Protein AF-Q5DFF0-F1 (afdb_monomer)

Sequence (182 aa):
MLPNKTKSLVKNLMNYPTVIKQSAIDSYEKLKSMDYRSVYEVYDHFTGLDRVRSLHVGVAEAERNFVQKQIERRSCQMKVFQLEEARNRINVQLDSVKRSDENFLKLVTELHDLSRQHQRARDQLT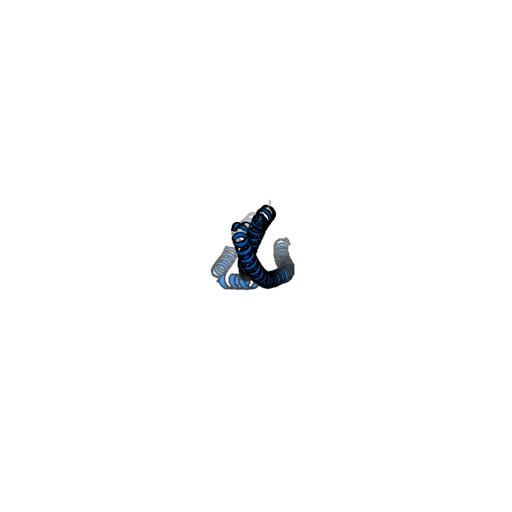SVELAEQVAFEHFSSTLRHSQAEERIQANRMRQWTVGFSLAAGLIGLVLHLYDSPT

Foldseek 3Di:
DDDDPPVVVVVVVVCPDCVVVVVVVVVVVVVVPPPCVVVVVVVCVQLCPVVLVVLVVVLVVLVVVLVVLVVVLVVLVVVLVVLVVVLVVLVVVLVVDDPPDPVNVVSVVVSVVSVVVNVVSVVVSVVSVVVSVVSVVVSVVSVVVSVVVVVVVVVVVVVVVVVVVVVVVVVVVVVVVVPDDD

InterPro domains:
  IPR037660 Coiled-coil domain-containing protein 51 [PTHR28624] (7-174)

Mean predicted aligned error: 17.08 Å

Secondary structure (DSSP, 8-state):
-----HHHHHHHHTTS-HHHHHHHHHHHHHHHHS-HHHHHHHHHHHH-HHHHHHHHHHHHHHHHHHHHHHHHHHHHHHHHHHHHHHHHHHHHHHHHS-TTSHHHHHHHHHHHHHHHHHHHHHHHHHHHHHHHHHHHHHHHHHHHHHHHHHHHHHHHHHHHHHHHHHHHHHHHHHHHHHS---

Nearest PDB structures (foldseek):
  5wkq-assembly1_A  TM=7.035E-01  e=8.000E-03  Shigella flexneri
  3u0c-assembly2_B  TM=6.716E-01  e=1.302E-02  Shigella flexneri
  3g67-assembly1_A  TM=3.035E-01  e=1.602E+00  Thermotoga maritima
  3g6b-assembly1_A  TM=3.194E-01  e=1.602E+00  Thermotoga maritima
  8otz-assembly1_Cv  TM=4.036E-01  e=2.946E+00  Bos taurus

Organism: Schistosoma japonicum (NCBI:txid6182)

pLDDT: mean 72.69, std 14.88, range [43.12, 93.88]

Structure (mmCIF, N/CA/C/O backbone):
data_AF-Q5DFF0-F1
#
_entry.id   AF-Q5DFF0-F1
#
loop_
_atom_site.group_PDB
_atom_site.id
_atom_site.type_symbol
_atom_site.label_atom_id
_atom_site.label_alt_id
_atom_site.label_comp_id
_atom_site.label_asym_id
_atom_site.label_entity_id
_atom_site.label_seq_id
_atom_site.pdbx_PDB_ins_code
_atom_site.Cartn_x
_atom_site.Cartn_y
_atom_site.Cartn_z
_atom_site.occupancy
_atom_site.B_iso_or_equiv
_atom_site.auth_seq_id
_atom_site.auth_comp_id
_atom_site.auth_asym_id
_atom_site.auth_atom_id
_atom_site.pdbx_PDB_model_num
ATOM 1 N N . MET A 1 1 ? 58.024 41.406 -72.531 1.00 48.34 1 MET A N 1
ATOM 2 C CA . MET A 1 1 ? 57.498 40.037 -72.720 1.00 48.34 1 MET A CA 1
ATOM 3 C C . MET A 1 1 ? 57.198 39.427 -71.358 1.00 48.34 1 MET A C 1
ATOM 5 O O . MET A 1 1 ? 58.147 39.129 -70.656 1.00 48.34 1 MET A O 1
ATOM 9 N N . LEU A 1 2 ? 55.921 39.256 -70.992 1.00 43.12 2 LEU A N 1
ATOM 10 C CA . LEU A 1 2 ? 55.448 38.317 -69.958 1.00 43.12 2 LEU A CA 1
ATOM 11 C C . LEU A 1 2 ? 54.036 37.820 -70.369 1.00 43.12 2 LEU A C 1
ATOM 13 O O . LEU A 1 2 ? 53.2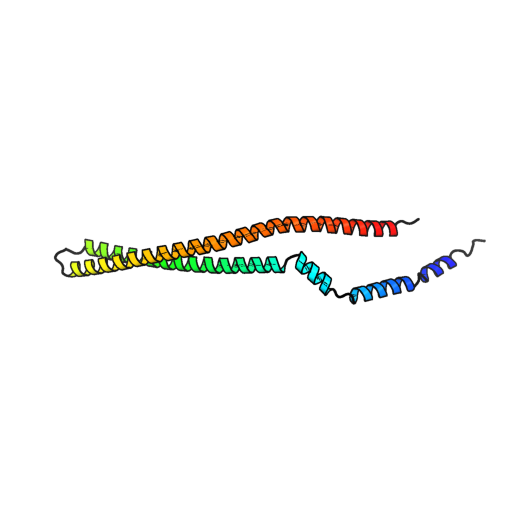63 38.623 -70.896 1.00 43.12 2 LEU A O 1
ATOM 17 N N . PRO A 1 3 ? 53.716 36.515 -70.242 1.00 48.28 3 PRO A N 1
ATOM 18 C CA . PRO A 1 3 ? 52.707 35.850 -71.073 1.00 48.28 3 PRO A CA 1
ATOM 19 C C . PRO A 1 3 ? 51.264 35.859 -70.526 1.00 48.28 3 PRO A C 1
ATOM 21 O O . PRO A 1 3 ? 51.001 35.744 -69.333 1.00 48.28 3 PRO A O 1
ATOM 24 N N . ASN A 1 4 ? 50.322 35.895 -71.471 1.00 55.47 4 ASN A N 1
ATOM 25 C CA . ASN A 1 4 ? 48.858 35.990 -71.369 1.00 55.47 4 ASN A CA 1
ATOM 26 C C . ASN A 1 4 ? 48.140 34.709 -70.850 1.00 55.47 4 ASN A C 1
ATOM 28 O O . ASN A 1 4 ? 47.102 34.324 -71.383 1.00 55.47 4 ASN A O 1
ATOM 32 N N . LYS A 1 5 ? 48.683 33.998 -69.848 1.00 54.09 5 LYS A N 1
ATOM 33 C CA . LYS A 1 5 ? 48.126 32.703 -69.377 1.00 54.09 5 LYS A CA 1
ATOM 34 C C . LYS A 1 5 ? 47.115 32.794 -68.221 1.00 54.09 5 LYS A C 1
ATOM 36 O O . LYS A 1 5 ? 46.426 31.819 -67.943 1.00 54.09 5 LYS A O 1
ATOM 41 N N . THR A 1 6 ? 46.954 33.949 -67.578 1.00 53.56 6 THR A N 1
ATOM 42 C CA . THR A 1 6 ? 46.100 34.098 -66.381 1.00 53.56 6 THR A CA 1
ATOM 43 C C . THR A 1 6 ? 44.613 34.320 -66.681 1.00 53.56 6 THR A C 1
ATOM 45 O O . THR A 1 6 ? 43.767 33.947 -65.874 1.00 53.56 6 THR A O 1
ATOM 48 N N . LYS A 1 7 ? 44.248 34.846 -67.858 1.00 48.47 7 LYS A N 1
ATOM 49 C CA . LYS A 1 7 ? 42.839 35.150 -68.197 1.00 48.47 7 LYS A CA 1
ATOM 50 C C . LYS A 1 7 ? 42.002 33.921 -68.590 1.00 48.47 7 LYS A C 1
ATOM 52 O O . LYS A 1 7 ? 40.779 33.971 -68.509 1.00 48.47 7 LYS A O 1
ATOM 57 N N . SER A 1 8 ? 42.640 32.813 -68.979 1.00 50.50 8 SER A N 1
ATOM 58 C CA . SER A 1 8 ? 41.943 31.570 -69.354 1.00 50.50 8 SER A CA 1
ATOM 59 C C . SER A 1 8 ? 41.508 30.739 -68.145 1.00 50.50 8 SER A C 1
ATOM 61 O O . SER A 1 8 ? 40.484 30.064 -68.208 1.00 50.50 8 SER A O 1
ATOM 63 N N . LEU A 1 9 ? 42.263 30.790 -67.043 1.00 52.41 9 LEU A N 1
ATOM 64 C CA . LEU A 1 9 ? 41.965 30.000 -65.846 1.00 52.41 9 LEU A CA 1
ATOM 65 C C . LEU A 1 9 ? 40.766 30.581 -65.086 1.00 52.41 9 LEU A C 1
ATOM 67 O O . LEU A 1 9 ? 39.851 29.846 -64.736 1.00 52.41 9 LEU A O 1
ATOM 71 N N . VAL A 1 10 ? 40.678 31.909 -64.966 1.00 54.50 10 VAL A N 1
ATOM 72 C CA . VAL A 1 10 ? 39.543 32.585 -64.305 1.00 54.50 10 VAL A CA 1
ATOM 73 C C . VAL A 1 10 ? 38.218 32.354 -65.050 1.00 54.50 10 VAL A C 1
ATOM 75 O O . VAL A 1 10 ? 37.163 32.236 -64.431 1.00 54.50 10 VAL A O 1
ATOM 78 N N . LYS A 1 11 ? 38.260 32.215 -66.381 1.00 52.25 11 LYS A N 1
ATOM 79 C CA . LYS A 1 11 ? 37.067 31.971 -67.206 1.00 52.25 11 LYS A CA 1
ATOM 80 C C . LYS A 1 11 ? 36.527 30.538 -67.069 1.00 52.25 11 LYS A C 1
ATOM 82 O O . LYS A 1 11 ? 35.321 30.347 -67.174 1.00 52.25 11 LYS A O 1
ATOM 87 N N . ASN A 1 12 ? 37.394 29.565 -66.771 1.00 49.44 12 ASN A N 1
ATOM 88 C CA . ASN A 1 12 ? 37.001 28.182 -66.465 1.00 49.44 12 ASN A CA 1
ATOM 89 C C . ASN A 1 12 ? 36.547 27.991 -65.008 1.00 49.44 12 ASN A C 1
ATOM 91 O O . ASN A 1 12 ? 35.725 27.119 -64.751 1.00 49.44 12 ASN A O 1
ATOM 95 N N . LEU A 1 13 ? 37.003 28.828 -64.068 1.00 51.97 13 LEU A N 1
ATOM 96 C CA . LEU A 1 13 ? 36.489 28.833 -62.690 1.00 51.97 13 LEU A CA 1
ATOM 97 C C . LEU A 1 13 ? 35.049 29.372 -62.589 1.00 51.97 13 LEU A C 1
ATOM 99 O O . LEU A 1 13 ? 34.282 28.915 -61.748 1.00 51.97 13 LEU A O 1
ATOM 103 N N . MET A 1 14 ? 34.657 30.302 -63.468 1.00 52.16 14 MET A N 1
ATOM 104 C CA . MET A 1 14 ? 33.295 30.865 -63.502 1.00 52.16 14 MET A CA 1
ATOM 105 C C . MET A 1 14 ? 32.268 29.976 -64.224 1.00 52.16 14 MET A C 1
ATOM 107 O O . MET A 1 14 ? 31.075 30.256 -64.162 1.00 52.16 14 MET A O 1
ATOM 111 N N . ASN A 1 15 ? 32.722 28.899 -64.874 1.00 56.56 15 ASN A N 1
ATOM 112 C CA . ASN A 1 15 ? 31.895 27.927 -65.593 1.00 56.56 15 ASN A CA 1
ATOM 113 C C . ASN A 1 15 ? 32.023 26.516 -64.984 1.00 56.56 15 ASN A C 1
ATOM 115 O O . ASN A 1 15 ? 31.938 25.511 -65.689 1.00 56.56 15 ASN A O 1
ATOM 119 N N . TYR A 1 16 ? 32.223 26.433 -63.663 1.00 49.78 16 TYR A N 1
ATOM 120 C CA . TYR A 1 16 ? 32.054 25.180 -62.928 1.00 49.78 16 TYR A CA 1
ATOM 121 C C . TYR A 1 16 ? 30.582 24.757 -63.047 1.00 49.78 16 TYR A C 1
ATOM 123 O O . TYR A 1 16 ? 29.693 25.537 -62.685 1.00 49.78 16 TYR A O 1
ATOM 131 N N . PRO A 1 17 ? 30.289 23.605 -63.667 1.00 54.97 17 PRO A N 1
ATOM 132 C CA . PRO A 1 17 ? 29.096 23.488 -64.473 1.00 54.97 17 PRO A CA 1
ATOM 133 C C . PRO A 1 17 ? 27.868 23.421 -63.578 1.00 54.97 17 PRO A C 1
ATOM 135 O O . PRO A 1 17 ? 27.768 22.618 -62.649 1.00 54.97 17 PRO A O 1
ATOM 138 N N . THR A 1 18 ? 26.900 24.250 -63.941 1.00 55.62 18 THR A N 1
ATOM 139 C CA . THR A 1 18 ? 25.507 24.282 -63.495 1.00 55.62 18 THR A CA 1
ATOM 140 C C . THR A 1 18 ? 24.900 22.887 -63.354 1.00 55.62 18 THR A C 1
ATOM 142 O O . THR A 1 18 ? 24.045 22.707 -62.509 1.00 55.62 18 THR A O 1
ATOM 145 N N . VAL A 1 19 ? 25.401 21.889 -64.091 1.00 54.88 19 VAL A N 1
ATOM 146 C CA . VAL A 1 19 ? 25.041 20.463 -64.023 1.00 54.88 19 VAL A CA 1
ATOM 147 C C . VAL A 1 19 ? 25.277 19.834 -62.644 1.00 54.88 19 VAL A C 1
ATOM 149 O O . VAL A 1 19 ? 24.443 19.057 -62.195 1.00 54.88 19 VAL A O 1
ATOM 152 N N . ILE A 1 20 ? 26.357 20.178 -61.931 1.00 55.53 20 ILE A N 1
ATOM 153 C CA . ILE A 1 20 ? 26.597 19.649 -60.574 1.00 55.53 20 ILE A CA 1
ATOM 154 C C . ILE A 1 20 ? 25.598 20.274 -59.601 1.00 55.53 20 ILE A C 1
ATOM 156 O O . ILE A 1 20 ? 25.004 19.562 -58.794 1.00 55.53 20 ILE A O 1
ATOM 160 N N . LYS A 1 21 ? 25.342 21.584 -59.740 1.00 57.62 21 LYS A N 1
ATOM 161 C CA . LYS A 1 21 ? 24.291 22.278 -58.985 1.00 57.62 21 LYS A CA 1
ATOM 162 C C . LYS A 1 21 ? 22.911 21.702 -59.305 1.00 57.62 21 LYS A C 1
ATOM 164 O O . LYS A 1 21 ? 22.169 21.437 -58.375 1.00 57.62 21 LYS A O 1
ATOM 169 N N . GLN A 1 22 ? 22.603 21.441 -60.575 1.00 60.31 22 GLN A N 1
ATOM 170 C CA . GLN A 1 22 ? 21.350 20.832 -61.016 1.00 60.31 22 GLN A CA 1
ATOM 171 C C . GLN A 1 22 ? 21.205 19.423 -60.442 1.00 60.31 22 GLN A C 1
ATOM 173 O O . GLN A 1 22 ? 20.193 19.143 -59.833 1.00 60.31 22 GLN A O 1
ATOM 178 N N . SER A 1 23 ? 22.239 18.576 -60.509 1.00 57.66 23 SER A N 1
ATOM 179 C CA . SER A 1 23 ? 22.183 17.221 -59.940 1.00 57.66 23 SER A CA 1
ATOM 180 C C . SER A 1 23 ? 22.056 17.225 -58.413 1.00 57.66 23 SER A C 1
ATOM 182 O O . SER A 1 23 ? 21.392 16.360 -57.844 1.00 57.66 23 SER A O 1
ATOM 184 N N . ALA A 1 24 ? 22.657 18.212 -57.738 1.00 59.03 24 ALA A N 1
ATOM 185 C CA . ALA A 1 24 ? 22.512 18.405 -56.301 1.00 59.03 24 ALA A CA 1
ATOM 186 C C . ALA A 1 24 ? 21.103 18.903 -55.947 1.00 59.03 24 ALA A C 1
ATOM 188 O O . ALA A 1 24 ? 20.533 18.441 -54.964 1.00 59.03 24 ALA A O 1
ATOM 189 N N . ILE A 1 25 ? 20.524 19.789 -56.763 1.00 61.25 25 ILE A N 1
ATOM 190 C CA . ILE A 1 25 ? 19.147 20.282 -56.627 1.00 61.25 25 ILE A CA 1
ATOM 191 C C . ILE A 1 25 ? 18.141 19.160 -56.918 1.00 61.25 25 ILE A C 1
ATOM 193 O O . ILE A 1 25 ? 17.256 18.943 -56.102 1.00 61.25 25 ILE A O 1
ATOM 197 N N . ASP A 1 26 ? 18.327 18.380 -57.984 1.00 64.56 26 ASP A N 1
ATOM 198 C CA . ASP A 1 26 ? 17.493 17.227 -58.349 1.00 64.56 26 ASP A CA 1
ATOM 199 C C . ASP A 1 26 ? 17.557 16.139 -57.268 1.00 64.56 26 ASP A C 1
ATOM 201 O O . ASP A 1 26 ? 16.549 15.527 -56.918 1.00 64.56 26 ASP A O 1
ATOM 205 N N . SER A 1 27 ? 18.737 15.917 -56.677 1.00 61.25 27 SER A N 1
ATOM 206 C CA . SER A 1 27 ? 18.901 15.007 -55.537 1.00 61.25 27 SER A CA 1
ATOM 207 C C . SER A 1 27 ? 18.221 15.545 -54.275 1.00 61.25 27 SER A C 1
ATOM 209 O O . SER A 1 27 ? 17.646 14.767 -53.515 1.00 61.25 27 SER A O 1
ATOM 211 N N . TYR A 1 28 ? 18.241 16.863 -54.058 1.00 60.69 28 TYR A N 1
ATOM 212 C CA . TYR A 1 28 ? 17.571 17.525 -52.938 1.00 60.69 28 TYR A CA 1
ATOM 213 C C . TYR A 1 28 ? 16.042 17.516 -53.093 1.00 60.69 28 TYR A C 1
ATOM 215 O O . TYR A 1 28 ? 15.328 17.252 -52.128 1.00 60.69 28 TYR A O 1
ATOM 223 N N . GLU A 1 29 ? 15.525 17.725 -54.305 1.00 62.16 29 GLU A N 1
ATOM 224 C CA . GLU A 1 29 ? 14.101 17.587 -54.626 1.00 62.16 29 GLU A CA 1
ATOM 225 C C . GLU A 1 29 ? 13.640 16.134 -54.517 1.00 62.16 29 GLU A C 1
ATOM 227 O O . GLU A 1 29 ? 12.590 15.872 -53.928 1.00 62.16 29 GLU A O 1
ATOM 232 N N . LYS A 1 30 ? 14.456 15.177 -54.973 1.00 63.38 30 LYS A N 1
ATOM 233 C CA . LYS A 1 30 ? 14.182 13.745 -54.816 1.00 63.38 30 LYS A CA 1
ATOM 234 C C . LYS A 1 30 ? 14.151 13.330 -53.345 1.00 63.38 30 LYS A C 1
ATOM 236 O O . LYS A 1 30 ? 13.237 12.611 -52.953 1.00 63.38 30 LYS A O 1
ATOM 241 N N . LEU A 1 31 ? 15.075 13.835 -52.523 1.00 57.47 31 LEU A N 1
ATOM 242 C CA . LEU A 1 31 ? 15.072 13.644 -51.067 1.00 57.47 31 LEU A CA 1
ATOM 243 C C . LEU A 1 31 ? 13.847 14.286 -50.406 1.00 57.47 31 LEU A C 1
ATOM 245 O O . LEU A 1 31 ? 13.212 13.642 -49.581 1.00 57.47 31 LEU A O 1
ATOM 249 N N . LYS A 1 32 ? 13.459 15.501 -50.812 1.00 59.81 32 LYS A N 1
ATOM 250 C CA . LYS A 1 32 ? 12.265 16.198 -50.304 1.00 59.81 32 LYS A CA 1
ATOM 251 C C . LYS A 1 32 ? 10.956 15.485 -50.669 1.00 59.81 32 LYS A C 1
ATOM 253 O O . LYS A 1 32 ? 10.000 15.552 -49.903 1.00 59.81 32 LYS A O 1
ATOM 258 N N . SER A 1 33 ? 10.914 14.829 -51.830 1.00 58.34 33 SER A N 1
ATOM 259 C CA . SER A 1 33 ? 9.778 14.018 -52.291 1.00 58.34 33 SER A CA 1
ATOM 260 C C . SER A 1 33 ? 9.767 12.593 -51.732 1.00 58.34 33 SER A C 1
ATOM 262 O O . SER A 1 33 ? 8.785 11.875 -51.917 1.00 58.34 33 SER A O 1
ATOM 264 N N . MET A 1 34 ? 10.854 12.165 -51.080 1.00 60.56 34 MET A N 1
ATOM 265 C CA . MET A 1 34 ? 10.938 10.836 -50.494 1.00 60.56 34 MET A CA 1
ATOM 266 C C . MET A 1 34 ? 10.056 10.799 -49.249 1.00 60.56 34 MET A C 1
ATOM 268 O O . MET A 1 34 ? 10.133 11.680 -48.394 1.00 60.56 34 MET A O 1
ATOM 272 N N . ASP A 1 35 ? 9.182 9.799 -49.172 1.00 65.50 35 ASP A N 1
ATOM 273 C CA . ASP A 1 35 ? 8.190 9.691 -48.111 1.00 65.50 35 ASP A CA 1
ATOM 274 C C . ASP A 1 35 ? 8.879 9.422 -46.764 1.00 65.50 35 ASP A C 1
ATOM 276 O O . ASP A 1 35 ? 9.206 8.288 -46.408 1.00 65.50 35 ASP A O 1
ATOM 280 N N . TYR A 1 36 ? 9.141 10.493 -46.008 1.00 63.62 36 TYR A N 1
ATOM 281 C CA . TYR A 1 36 ? 9.780 10.435 -44.692 1.00 63.62 36 TYR A CA 1
ATOM 282 C C . TYR A 1 36 ? 8.966 9.630 -43.676 1.00 63.62 36 TYR A C 1
ATOM 284 O O . TYR A 1 36 ? 9.496 9.311 -42.614 1.00 63.62 36 TYR A O 1
ATOM 292 N N . ARG A 1 37 ? 7.715 9.261 -43.994 1.00 67.88 37 ARG A N 1
ATOM 293 C CA . ARG A 1 37 ? 6.902 8.360 -43.175 1.00 67.88 37 ARG A CA 1
ATOM 294 C C . ARG A 1 37 ? 7.588 7.040 -42.908 1.00 67.88 37 ARG A C 1
ATOM 296 O O . ARG A 1 37 ? 7.601 6.642 -41.759 1.00 67.88 37 ARG A O 1
ATOM 303 N N . SER A 1 38 ? 8.201 6.387 -43.897 1.00 66.94 38 SER A N 1
ATOM 304 C CA . SER A 1 38 ? 8.791 5.063 -43.646 1.00 66.94 38 SER A CA 1
ATOM 305 C C . SER A 1 38 ? 10.004 5.158 -42.718 1.00 66.94 38 SER A C 1
ATOM 307 O O . SER A 1 38 ? 10.217 4.301 -41.869 1.00 66.94 38 SER A O 1
ATOM 309 N N . VAL A 1 39 ? 10.800 6.223 -42.852 1.00 64.62 39 VAL A N 1
ATOM 310 C CA . VAL A 1 39 ? 11.963 6.475 -41.990 1.00 64.62 39 VAL A CA 1
ATOM 311 C C . VAL A 1 39 ? 11.509 6.909 -40.599 1.00 64.62 39 VAL A C 1
ATOM 313 O O . VAL A 1 39 ? 12.119 6.505 -39.616 1.00 64.62 39 VAL A O 1
ATOM 316 N N . TYR A 1 40 ? 10.419 7.672 -40.509 1.00 65.75 40 TYR A N 1
ATOM 317 C CA . TYR A 1 40 ? 9.788 8.059 -39.253 1.00 65.75 40 TYR A CA 1
ATOM 318 C C . TYR A 1 40 ? 9.131 6.867 -38.551 1.00 65.75 40 TYR A C 1
ATOM 320 O O . TYR A 1 40 ? 9.342 6.707 -37.366 1.00 65.75 40 TYR A O 1
ATOM 328 N N . GLU A 1 41 ? 8.428 5.983 -39.257 1.00 65.00 41 GLU A N 1
ATOM 329 C CA . GLU A 1 41 ? 7.812 4.760 -38.725 1.00 65.00 41 GLU A CA 1
ATOM 330 C C . GLU A 1 41 ? 8.870 3.756 -38.267 1.00 65.00 41 GLU A C 1
ATOM 332 O O . GLU A 1 41 ? 8.737 3.158 -37.203 1.00 65.00 41 GLU A O 1
ATOM 337 N N . VAL A 1 42 ? 9.967 3.608 -39.017 1.00 63.84 42 VAL A N 1
ATOM 338 C CA . VAL A 1 42 ? 11.113 2.801 -38.581 1.00 63.84 42 VAL A CA 1
ATOM 339 C C . VAL A 1 42 ? 11.806 3.460 -37.389 1.00 63.84 42 VAL A C 1
ATOM 341 O O . VAL A 1 42 ? 12.158 2.761 -36.446 1.00 63.84 42 VAL A O 1
ATOM 344 N N . TYR A 1 43 ? 11.962 4.785 -37.370 1.00 60.72 43 TYR A N 1
ATOM 345 C CA . TYR A 1 43 ? 12.500 5.518 -36.222 1.00 60.72 43 TYR A CA 1
ATOM 346 C C . TYR A 1 43 ? 11.595 5.401 -34.988 1.00 60.72 43 TYR A C 1
ATOM 348 O O . TYR A 1 43 ? 12.100 5.183 -33.894 1.00 60.72 43 TYR A O 1
ATOM 356 N N . ASP A 1 44 ? 10.279 5.467 -35.141 1.00 62.12 44 ASP A N 1
ATOM 357 C CA . ASP A 1 44 ? 9.289 5.386 -34.065 1.00 62.12 44 ASP A CA 1
ATOM 358 C C . ASP A 1 44 ? 9.201 3.953 -33.507 1.00 62.12 44 ASP A C 1
ATOM 360 O O . ASP A 1 44 ? 9.314 3.728 -32.299 1.00 62.12 44 ASP A O 1
ATOM 364 N N . HIS A 1 45 ? 9.181 2.952 -34.395 1.00 60.69 45 HIS A N 1
ATOM 365 C CA . HIS A 1 45 ? 9.251 1.533 -34.037 1.00 60.69 45 HIS A CA 1
ATOM 366 C C . HIS A 1 45 ? 10.590 1.158 -33.374 1.00 60.69 45 HIS A C 1
ATOM 368 O O . HIS A 1 45 ? 10.646 0.243 -32.548 1.00 60.69 45 HIS A O 1
ATOM 374 N N . PHE A 1 46 ? 11.688 1.839 -33.717 1.00 52.81 46 PHE A N 1
ATOM 375 C CA . PHE A 1 46 ? 13.013 1.522 -33.177 1.00 52.81 46 PHE A CA 1
ATOM 376 C C . PHE A 1 46 ? 13.351 2.292 -31.899 1.00 52.81 46 PHE A C 1
ATOM 378 O O . PHE A 1 46 ? 13.919 1.711 -30.970 1.00 52.81 46 PHE A O 1
ATOM 385 N N . THR A 1 47 ? 13.016 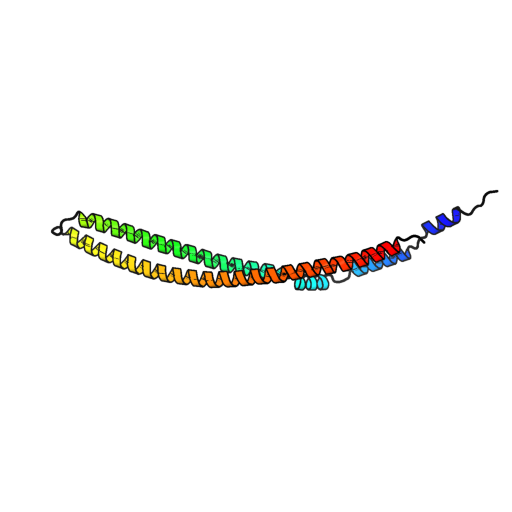3.581 -31.829 1.00 59.72 47 THR A N 1
ATOM 386 C CA . THR A 1 47 ? 13.244 4.402 -30.630 1.00 59.72 47 THR A CA 1
ATOM 387 C C . THR A 1 47 ? 12.301 4.032 -29.499 1.00 59.72 47 THR A C 1
ATOM 389 O O . THR A 1 47 ? 12.667 4.205 -28.339 1.00 59.72 47 THR A O 1
ATOM 392 N N . GLY A 1 48 ? 11.130 3.464 -29.807 1.00 55.69 48 GLY A N 1
ATOM 393 C CA . GLY A 1 48 ? 10.220 2.948 -28.793 1.00 55.69 48 GLY A CA 1
ATOM 394 C C . GLY A 1 48 ? 9.665 4.040 -27.880 1.00 55.69 48 GLY A C 1
ATOM 395 O O . GLY A 1 48 ? 9.251 3.729 -26.766 1.00 55.69 48 GLY A O 1
ATOM 396 N N . LEU A 1 49 ? 9.643 5.300 -28.333 1.00 59.53 49 LEU A N 1
ATOM 397 C CA . LEU A 1 49 ? 9.079 6.428 -27.586 1.00 59.53 49 LEU A CA 1
ATOM 398 C C . LEU A 1 49 ? 7.622 6.167 -27.197 1.00 59.53 49 LEU A C 1
ATOM 400 O O . LEU A 1 49 ? 7.228 6.460 -26.069 1.00 59.53 49 LEU A O 1
ATOM 404 N N . ASP A 1 50 ? 6.854 5.543 -28.090 1.00 60.25 50 ASP A N 1
ATOM 405 C CA . ASP A 1 50 ? 5.467 5.171 -27.821 1.00 60.25 50 ASP A CA 1
ATOM 406 C C . ASP A 1 50 ? 5.365 4.024 -26.803 1.00 60.25 50 ASP A C 1
ATOM 408 O O . ASP A 1 50 ? 4.520 4.043 -25.908 1.00 60.25 50 ASP A O 1
ATOM 412 N N . ARG A 1 51 ? 6.311 3.074 -26.833 1.00 59.09 51 ARG A N 1
ATOM 413 C CA . ARG A 1 51 ? 6.406 2.007 -25.827 1.00 59.09 51 ARG A CA 1
ATOM 414 C C . ARG A 1 51 ? 6.765 2.576 -24.452 1.00 59.09 51 ARG A C 1
ATOM 416 O O . ARG A 1 51 ? 6.076 2.271 -23.486 1.00 59.09 51 ARG A O 1
ATOM 423 N N . VAL A 1 52 ? 7.756 3.461 -24.360 1.00 59.66 52 VAL A N 1
ATOM 424 C CA . VAL A 1 52 ? 8.150 4.146 -23.114 1.00 59.66 52 VAL A CA 1
ATOM 425 C C . VAL A 1 52 ? 7.006 5.003 -22.569 1.00 59.66 52 VAL A C 1
ATOM 427 O O . VAL A 1 52 ? 6.686 4.926 -21.383 1.00 59.66 52 VAL A O 1
ATOM 430 N N . ARG A 1 53 ? 6.312 5.755 -23.432 1.00 63.97 53 ARG A N 1
ATOM 431 C CA . ARG A 1 53 ? 5.120 6.517 -23.042 1.00 63.97 53 ARG A CA 1
ATOM 432 C C . ARG A 1 53 ? 4.002 5.598 -22.546 1.00 63.97 53 ARG A C 1
ATOM 434 O O . ARG A 1 53 ? 3.421 5.891 -21.506 1.00 63.97 53 ARG A O 1
ATOM 441 N N . SER A 1 54 ? 3.732 4.485 -23.228 1.00 63.81 54 SER A N 1
ATOM 442 C CA . SER A 1 54 ? 2.700 3.522 -22.813 1.00 63.81 54 SER A CA 1
ATOM 443 C C . SER A 1 54 ? 3.014 2.857 -21.465 1.00 63.81 54 SER A C 1
ATOM 445 O O . SER A 1 54 ? 2.120 2.703 -20.636 1.00 63.81 54 SER A O 1
ATOM 447 N N . LEU A 1 55 ? 4.289 2.559 -21.189 1.00 62.16 55 LEU A N 1
ATOM 448 C CA . LEU A 1 55 ? 4.742 2.005 -19.912 1.00 62.16 55 LEU A CA 1
ATOM 449 C C . LEU A 1 55 ? 4.589 3.016 -18.777 1.00 62.16 55 LEU A C 1
ATOM 451 O O . LEU A 1 55 ? 4.060 2.671 -17.724 1.00 62.16 55 LEU A O 1
ATOM 455 N N . HIS A 1 56 ? 4.985 4.274 -18.989 1.00 63.50 56 HIS A N 1
ATOM 456 C CA . HIS A 1 56 ? 4.791 5.322 -17.986 1.00 63.50 56 HIS A CA 1
ATOM 457 C C . HIS A 1 56 ? 3.310 5.623 -17.732 1.00 63.50 56 HIS A C 1
ATOM 459 O O . HIS A 1 56 ? 2.942 5.902 -16.593 1.00 63.50 56 HIS A O 1
ATOM 465 N N . VAL A 1 57 ? 2.446 5.523 -18.749 1.00 74.56 57 VAL A N 1
ATOM 466 C CA . VAL A 1 57 ? 0.989 5.631 -18.568 1.00 74.56 57 VAL A CA 1
ATOM 467 C C . VAL A 1 57 ? 0.458 4.471 -17.721 1.00 74.56 57 VAL A C 1
ATOM 469 O O . VAL A 1 57 ? -0.282 4.721 -16.771 1.00 74.56 57 VAL A O 1
ATOM 472 N N . GLY A 1 58 ? 0.884 3.233 -17.992 1.00 72.81 58 GLY A N 1
ATOM 473 C CA . GLY A 1 58 ? 0.489 2.059 -17.205 1.00 72.81 58 GLY A CA 1
ATOM 474 C C . GLY A 1 58 ? 0.984 2.103 -15.754 1.00 72.81 58 GLY A C 1
ATOM 475 O O . GLY A 1 58 ? 0.232 1.798 -14.830 1.00 72.81 58 GLY A O 1
ATOM 476 N N . VAL A 1 59 ? 2.221 2.558 -15.526 1.00 74.75 59 VAL A N 1
ATOM 477 C CA . VAL A 1 59 ? 2.770 2.770 -14.175 1.00 74.75 59 VAL A CA 1
ATOM 478 C C . VAL A 1 59 ? 2.009 3.875 -13.443 1.00 74.75 59 VAL A C 1
ATOM 480 O O . VAL A 1 59 ? 1.652 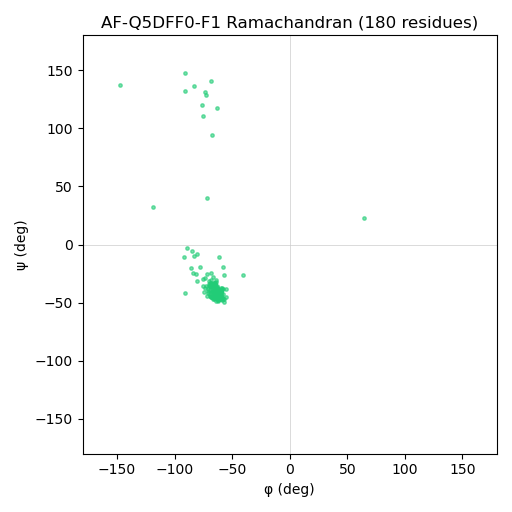3.685 -12.285 1.00 74.75 59 VAL A O 1
ATOM 483 N N . ALA A 1 60 ? 1.703 4.994 -14.108 1.00 75.69 60 ALA A N 1
ATOM 484 C CA . ALA A 1 60 ? 0.943 6.089 -13.506 1.00 75.69 60 ALA A CA 1
ATOM 485 C C . ALA A 1 60 ? -0.498 5.678 -13.155 1.00 75.69 60 ALA A C 1
ATOM 487 O O . ALA A 1 60 ? -1.049 6.131 -12.153 1.00 75.69 60 ALA A O 1
ATOM 488 N N . GLU A 1 61 ? -1.131 4.819 -13.953 1.00 81.38 61 GLU A N 1
ATO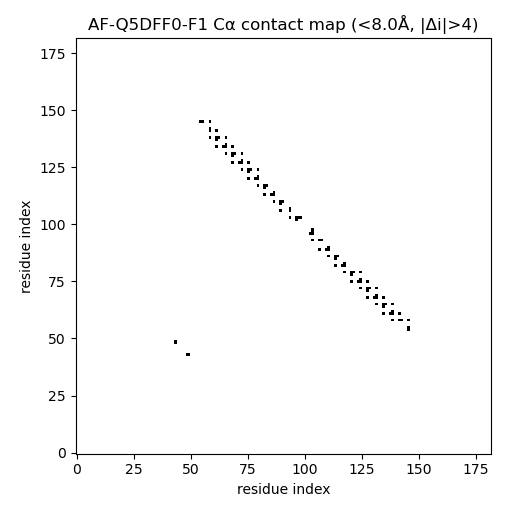M 489 C CA . GLU A 1 61 ? -2.452 4.268 -13.639 1.00 81.38 61 GLU A CA 1
ATOM 490 C C . GLU A 1 61 ? -2.402 3.314 -12.438 1.00 81.38 61 GLU A C 1
ATOM 492 O O . GLU A 1 61 ? -3.208 3.443 -11.510 1.00 81.38 61 GLU A O 1
ATOM 497 N N . ALA A 1 62 ? -1.417 2.414 -12.405 1.00 73.56 62 ALA A N 1
ATOM 498 C CA . ALA A 1 62 ? -1.195 1.524 -11.270 1.00 73.56 62 ALA A CA 1
ATOM 499 C C . ALA A 1 62 ? -0.859 2.303 -9.982 1.00 73.56 62 ALA A C 1
ATOM 501 O O . ALA A 1 62 ? -1.364 1.961 -8.911 1.00 73.56 62 ALA A O 1
ATOM 502 N N . GLU A 1 63 ? -0.079 3.384 -10.082 1.00 76.19 63 GLU A N 1
ATOM 503 C CA . GLU A 1 63 ? 0.225 4.294 -8.974 1.00 76.19 63 GLU A CA 1
ATOM 504 C C . GLU A 1 63 ? -1.040 4.975 -8.447 1.00 76.19 63 GLU A C 1
ATOM 506 O O . GLU A 1 63 ? -1.287 4.961 -7.243 1.00 76.19 63 GLU A O 1
ATOM 511 N N . ARG A 1 64 ? -1.887 5.525 -9.329 1.00 81.50 64 ARG A N 1
ATOM 512 C CA . ARG A 1 64 ? -3.160 6.144 -8.918 1.00 81.50 64 ARG A CA 1
ATOM 513 C C . ARG A 1 64 ? -4.049 5.162 -8.164 1.00 81.50 64 ARG A C 1
ATOM 515 O O . ARG A 1 64 ? -4.631 5.535 -7.148 1.00 81.50 64 ARG A O 1
ATOM 522 N N . ASN A 1 65 ? -4.140 3.918 -8.635 1.00 81.06 65 ASN A N 1
ATOM 523 C CA . ASN A 1 65 ? -4.924 2.880 -7.967 1.00 81.06 65 ASN A CA 1
ATOM 524 C C . ASN A 1 65 ? -4.345 2.552 -6.576 1.00 81.06 65 ASN A C 1
ATOM 526 O O . ASN A 1 65 ? -5.077 2.535 -5.587 1.00 81.06 65 ASN A O 1
ATOM 530 N N . PHE A 1 66 ? -3.021 2.405 -6.467 1.00 73.50 66 PHE A N 1
ATOM 531 C CA . PHE A 1 66 ? -2.346 2.210 -5.182 1.00 73.50 66 PHE A CA 1
ATOM 532 C C . PHE A 1 66 ? -2.584 3.378 -4.207 1.00 73.50 66 PHE A C 1
ATOM 534 O O . PHE A 1 66 ? -2.965 3.157 -3.057 1.00 73.50 66 PHE A O 1
ATOM 541 N N . VAL A 1 67 ? -2.436 4.624 -4.666 1.00 79.50 67 VAL A N 1
ATOM 542 C CA . VAL A 1 67 ? -2.683 5.824 -3.850 1.00 79.50 67 VAL A CA 1
ATOM 543 C C . VAL A 1 67 ? -4.134 5.879 -3.374 1.00 79.50 67 VAL A C 1
ATOM 545 O O . VAL A 1 67 ? -4.385 6.172 -2.205 1.00 79.50 67 VAL A O 1
ATOM 548 N N . GLN A 1 68 ? -5.092 5.543 -4.239 1.00 85.81 68 GLN A N 1
ATOM 549 C CA . GLN A 1 68 ? -6.504 5.483 -3.867 1.00 85.81 68 GLN A CA 1
ATOM 550 C C . GLN A 1 68 ? -6.749 4.457 -2.749 1.00 85.81 68 GLN A C 1
ATOM 552 O O . GLN A 1 68 ? -7.410 4.771 -1.756 1.00 85.81 68 GLN A O 1
ATOM 557 N N . LYS A 1 69 ? -6.154 3.261 -2.850 1.00 80.81 69 LYS A N 1
ATOM 558 C CA . LYS A 1 69 ? -6.239 2.232 -1.800 1.00 80.81 69 LYS A CA 1
ATOM 559 C C . LYS A 1 69 ? -5.565 2.651 -0.498 1.00 80.81 69 LYS A C 1
ATOM 561 O O . LYS A 1 69 ? -6.088 2.379 0.581 1.00 80.81 69 LYS A O 1
ATOM 566 N N . GLN A 1 70 ? -4.480 3.410 -0.576 1.00 76.50 70 GLN A N 1
ATOM 567 C CA . GLN A 1 70 ? -3.830 3.966 0.604 1.00 76.50 70 GLN A CA 1
ATOM 568 C C . GLN A 1 70 ? -4.680 5.041 1.308 1.00 76.50 70 GLN A C 1
ATOM 570 O O . GLN A 1 70 ? -4.684 5.120 2.540 1.00 76.50 70 GLN A O 1
ATOM 575 N N . ILE A 1 71 ? -5.426 5.858 0.556 1.00 88.38 71 ILE A N 1
ATOM 576 C CA . ILE A 1 71 ? -6.388 6.818 1.121 1.00 88.38 71 ILE A CA 1
ATOM 577 C C . ILE A 1 71 ? -7.530 6.073 1.825 1.00 88.38 71 ILE A C 1
ATOM 579 O O . ILE A 1 71 ? -7.878 6.424 2.956 1.00 88.38 71 ILE A O 1
ATOM 583 N N . GLU A 1 72 ? -8.067 5.021 1.201 1.00 86.69 72 GLU A N 1
ATOM 584 C CA . GLU A 1 72 ? -9.088 4.151 1.800 1.00 86.69 72 GLU A CA 1
ATOM 585 C C . GLU A 1 72 ? -8.595 3.540 3.121 1.00 86.69 72 GLU A C 1
ATOM 587 O O . GLU A 1 72 ? -9.284 3.657 4.139 1.00 86.69 72 GLU A O 1
ATOM 592 N N . ARG A 1 73 ? -7.366 2.998 3.161 1.00 87.12 73 ARG A N 1
ATOM 593 C CA . ARG A 1 73 ? -6.771 2.488 4.408 1.00 87.12 73 ARG A CA 1
ATOM 594 C C . ARG A 1 73 ? -6.713 3.567 5.483 1.00 87.12 73 ARG A C 1
ATOM 596 O O . ARG A 1 73 ? -7.145 3.324 6.608 1.00 87.12 73 ARG A O 1
ATOM 603 N N . ARG A 1 74 ? -6.198 4.761 5.166 1.00 84.81 74 ARG A N 1
ATOM 604 C CA . ARG A 1 74 ? -6.096 5.866 6.140 1.00 84.81 74 ARG A CA 1
ATOM 605 C C . ARG A 1 74 ? -7.464 6.270 6.688 1.00 84.81 74 ARG A C 1
ATOM 607 O O . ARG A 1 74 ? -7.583 6.523 7.885 1.00 84.81 74 ARG A O 1
ATOM 614 N N . SER A 1 75 ? -8.494 6.292 5.842 1.00 91.19 75 SER A N 1
ATOM 615 C CA . SER A 1 75 ? -9.872 6.558 6.265 1.00 91.19 75 SER A CA 1
ATOM 616 C C . SER A 1 75 ? -10.379 5.496 7.249 1.00 91.19 75 SER A C 1
ATOM 618 O O . SER A 1 75 ? -10.878 5.835 8.325 1.00 91.19 75 SER A O 1
ATOM 620 N N . CYS A 1 76 ? -10.177 4.212 6.939 1.00 88.19 76 CYS A N 1
ATOM 621 C CA . CYS A 1 76 ? -10.541 3.114 7.836 1.00 88.19 76 CYS A CA 1
ATOM 622 C C . CYS A 1 76 ? -9.763 3.159 9.160 1.00 88.19 76 CYS A C 1
ATOM 624 O O . CYS A 1 76 ? -10.363 2.990 10.220 1.00 88.19 76 CYS A O 1
ATOM 626 N N . GLN A 1 77 ? -8.461 3.457 9.128 1.00 88.06 77 GLN A N 1
ATOM 627 C CA . GLN A 1 77 ? -7.645 3.614 10.338 1.00 88.06 77 GLN A CA 1
ATOM 628 C C . GLN A 1 77 ? -8.141 4.761 11.219 1.00 88.06 77 GLN A C 1
ATOM 630 O O . GLN A 1 77 ? -8.271 4.589 12.431 1.00 88.06 77 GLN A O 1
ATOM 635 N N . MET A 1 78 ? -8.488 5.903 10.619 1.00 92.81 78 MET A N 1
ATOM 636 C CA . MET A 1 78 ? -9.063 7.034 11.347 1.00 92.81 78 MET A CA 1
ATOM 637 C C . MET A 1 78 ? -10.379 6.647 12.034 1.00 92.81 78 MET A C 1
ATOM 639 O O . MET A 1 78 ? -10.593 6.977 13.198 1.00 92.81 78 MET A O 1
ATOM 643 N N . LYS A 1 79 ? -11.242 5.890 11.348 1.00 91.31 79 LYS A N 1
ATOM 644 C CA . LYS A 1 79 ? -12.507 5.403 11.913 1.00 91.31 79 LYS A CA 1
ATOM 645 C C . LYS A 1 79 ? -12.293 4.449 13.092 1.00 91.31 79 LYS A C 1
ATOM 647 O O . LYS A 1 79 ? -12.998 4.551 14.093 1.00 91.31 79 LYS A O 1
ATOM 652 N N . VAL A 1 80 ? -11.318 3.542 12.998 1.00 92.69 80 VAL A N 1
ATOM 653 C CA . VAL A 1 80 ? -10.939 2.655 14.113 1.00 92.69 80 VAL A CA 1
ATOM 654 C C . VAL A 1 80 ? -10.456 3.477 15.308 1.00 92.69 80 VAL A C 1
ATOM 656 O O . VAL A 1 80 ? -10.918 3.239 16.421 1.00 92.69 80 VAL A O 1
ATOM 659 N N . PHE A 1 81 ? -9.595 4.471 15.078 1.00 93.00 81 PHE A N 1
ATOM 660 C CA . PHE A 1 81 ? -9.082 5.352 16.128 1.00 93.00 81 PHE A CA 1
ATOM 661 C C . PHE A 1 81 ? -10.200 6.136 16.834 1.00 93.00 81 PHE A C 1
ATOM 663 O O . PHE A 1 81 ? -10.262 6.152 18.061 1.00 93.00 81 PHE A O 1
ATOM 670 N N . GLN A 1 82 ? -11.139 6.710 16.077 1.00 93.50 82 GLN A N 1
ATOM 671 C CA . GLN A 1 82 ? -12.297 7.420 16.635 1.00 93.50 82 GLN A CA 1
ATOM 672 C C . GLN A 1 82 ? -13.171 6.515 17.516 1.00 93.50 82 GLN A C 1
ATOM 674 O O . GLN A 1 82 ? -13.631 6.936 18.578 1.00 93.50 82 GLN A O 1
ATOM 679 N N . LEU A 1 83 ? -13.384 5.261 17.104 1.00 92.19 83 LEU A N 1
ATOM 680 C CA . LEU A 1 83 ? -14.139 4.285 17.893 1.00 92.19 83 LEU A CA 1
ATOM 681 C C . LEU A 1 83 ? -13.385 3.853 19.159 1.00 92.19 83 LEU A C 1
ATOM 683 O O . LEU A 1 83 ? -14.016 3.658 20.198 1.00 92.19 83 LEU A O 1
ATOM 687 N N . GLU A 1 84 ? -12.054 3.734 19.111 1.00 91.81 84 GLU A N 1
ATOM 688 C CA . GLU A 1 84 ? -11.245 3.491 20.314 1.00 91.81 84 GLU A CA 1
ATOM 689 C C . GLU A 1 84 ? -11.325 4.653 21.298 1.00 91.81 84 GLU A C 1
ATOM 691 O O . GLU A 1 84 ? -11.497 4.420 22.495 1.00 91.81 84 GLU A O 1
ATOM 696 N N . GLU A 1 85 ? -11.257 5.889 20.807 1.00 93.88 85 GLU A N 1
ATOM 697 C CA . GLU A 1 85 ? -11.375 7.078 21.645 1.00 93.88 85 GLU A CA 1
ATOM 698 C C . GLU A 1 85 ? -12.761 7.162 22.298 1.00 93.88 85 GLU A C 1
ATOM 700 O O . GLU A 1 85 ? -12.859 7.356 23.512 1.00 93.88 85 GLU A O 1
ATOM 705 N N . ALA A 1 86 ? -13.833 6.947 21.528 1.00 92.06 86 ALA A N 1
ATOM 706 C CA . ALA A 1 86 ? -15.200 6.909 22.047 1.00 92.06 86 ALA A CA 1
ATOM 707 C C . ALA A 1 86 ? -15.365 5.819 23.117 1.00 92.06 86 ALA A C 1
ATOM 709 O O . ALA A 1 86 ? -15.882 6.078 24.205 1.00 92.06 86 ALA A O 1
ATOM 710 N N . ARG A 1 87 ? -14.840 4.616 22.858 1.00 91.25 87 ARG A N 1
ATOM 711 C CA . ARG A 1 87 ? -14.858 3.509 23.818 1.00 91.25 87 ARG A CA 1
ATOM 712 C C . ARG A 1 87 ? -14.078 3.839 25.093 1.00 91.25 87 ARG A C 1
ATOM 714 O O . ARG A 1 87 ? -14.523 3.503 26.188 1.00 91.25 87 ARG A O 1
ATOM 721 N N . ASN A 1 88 ? -12.930 4.503 24.972 1.00 91.88 88 ASN A N 1
ATOM 722 C CA . ASN A 1 88 ? -12.146 4.941 26.124 1.00 91.88 88 ASN A CA 1
ATOM 723 C C . ASN A 1 88 ? -12.892 5.997 26.953 1.00 91.88 88 ASN A C 1
ATOM 725 O O . ASN A 1 88 ? -12.912 5.906 28.177 1.00 91.88 88 ASN A O 1
ATOM 729 N N . ARG A 1 89 ? -13.567 6.953 26.302 1.00 92.06 89 ARG A N 1
ATOM 730 C CA . ARG A 1 89 ? -14.396 7.962 26.982 1.00 92.06 89 ARG A CA 1
ATOM 731 C C . ARG A 1 89 ? -15.512 7.318 27.810 1.00 92.06 89 ARG A C 1
ATOM 733 O O . ARG A 1 89 ? -15.661 7.679 28.974 1.00 92.06 89 ARG A O 1
ATOM 740 N N . ILE A 1 90 ? -16.233 6.337 27.258 1.00 89.38 90 ILE A N 1
ATOM 741 C CA . ILE A 1 90 ? -17.278 5.619 28.009 1.00 89.38 90 ILE A CA 1
ATOM 742 C C . ILE A 1 90 ? -16.679 4.805 29.157 1.00 89.38 90 ILE A C 1
ATOM 744 O O . ILE A 1 90 ? -17.239 4.812 30.247 1.00 89.38 90 ILE A O 1
ATOM 748 N N . ASN A 1 91 ? -15.529 4.149 28.965 1.00 89.50 91 ASN A N 1
ATOM 749 C CA . ASN A 1 91 ? -14.854 3.432 30.055 1.00 89.50 91 ASN A CA 1
ATOM 750 C C . ASN A 1 91 ? -14.486 4.355 31.225 1.00 89.50 91 ASN A C 1
ATOM 752 O O . ASN A 1 91 ? -14.707 3.991 32.375 1.00 89.50 91 ASN A O 1
ATOM 756 N N . VAL A 1 92 ? -13.972 5.556 30.941 1.00 91.50 92 VAL A N 1
ATOM 757 C CA . VAL A 1 92 ? -13.666 6.559 31.975 1.00 91.50 92 VAL A CA 1
ATOM 758 C C . VAL A 1 92 ? -14.938 7.013 32.698 1.00 91.50 92 VAL A C 1
ATOM 760 O O . VAL A 1 92 ? -14.943 7.137 33.919 1.00 91.50 92 VAL A O 1
ATOM 763 N N . GLN A 1 93 ? -16.039 7.222 31.969 1.00 87.56 93 GLN A N 1
ATOM 764 C CA . GLN A 1 93 ? -17.331 7.555 32.579 1.00 87.56 93 GLN A CA 1
ATOM 765 C C . GLN A 1 93 ? -17.859 6.407 33.450 1.00 87.56 9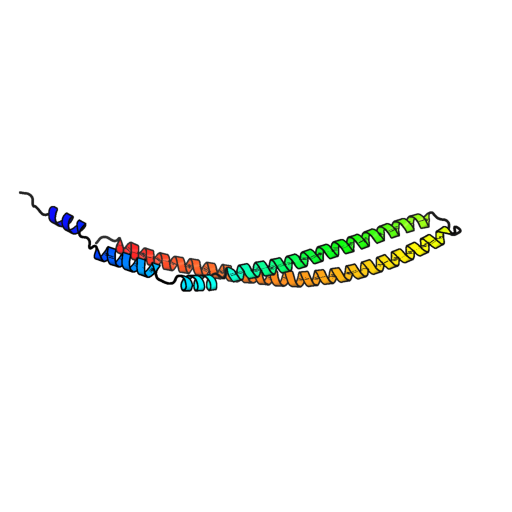3 GLN A C 1
ATOM 767 O O . GLN A 1 93 ? -18.315 6.643 34.568 1.00 87.56 93 GLN A O 1
ATOM 772 N N . LEU A 1 94 ? -17.750 5.166 32.977 1.00 87.75 94 LEU A N 1
ATOM 773 C CA . LEU A 1 94 ? -18.204 3.976 33.687 1.00 87.75 94 LEU A CA 1
ATOM 774 C C . LEU A 1 94 ? -17.452 3.757 35.008 1.00 87.75 94 LEU A C 1
ATOM 776 O O . LEU A 1 94 ? -18.072 3.342 35.982 1.00 87.75 94 LEU A O 1
ATOM 780 N N . ASP A 1 95 ? -16.156 4.077 35.059 1.00 85.62 95 ASP A N 1
ATOM 781 C CA . ASP A 1 95 ? -15.339 3.979 36.280 1.00 85.62 95 ASP A CA 1
ATOM 782 C C . ASP A 1 95 ? -15.780 4.982 37.365 1.00 85.62 95 ASP A C 1
ATOM 784 O O . ASP A 1 95 ? -15.674 4.720 38.562 1.00 85.62 95 ASP A O 1
ATOM 788 N N . SER A 1 96 ? -16.354 6.118 36.953 1.00 86.69 96 SER A N 1
ATOM 789 C CA . SER A 1 96 ? -16.862 7.152 37.868 1.00 86.69 96 SER A CA 1
ATOM 790 C C . SER A 1 96 ? -18.294 6.920 38.370 1.00 86.69 96 SER A C 1
ATOM 792 O O . SER A 1 96 ? -18.687 7.481 39.396 1.00 86.69 96 SER A O 1
ATOM 794 N N . VAL A 1 97 ? -19.088 6.101 37.673 1.00 85.25 97 VAL A N 1
ATOM 795 C CA . VAL A 1 97 ? -20.494 5.837 38.010 1.00 85.25 97 VAL A CA 1
ATOM 796 C C . VAL A 1 97 ? -20.593 4.627 38.941 1.00 85.25 97 VAL A C 1
ATOM 798 O O . VAL A 1 97 ? -20.032 3.562 38.691 1.00 85.25 97 VAL A O 1
ATOM 801 N N . LYS A 1 98 ? -21.354 4.756 40.034 1.00 78.44 98 LYS A N 1
ATOM 802 C CA . LYS A 1 98 ? -21.603 3.631 40.947 1.00 78.44 98 LYS A CA 1
ATOM 803 C C . LYS A 1 98 ? -22.471 2.573 40.264 1.00 78.44 98 LYS A C 1
ATOM 805 O O . LYS A 1 98 ? -23.469 2.894 39.631 1.00 78.44 98 LYS A O 1
ATOM 810 N N . ARG A 1 99 ? -22.170 1.295 40.510 1.00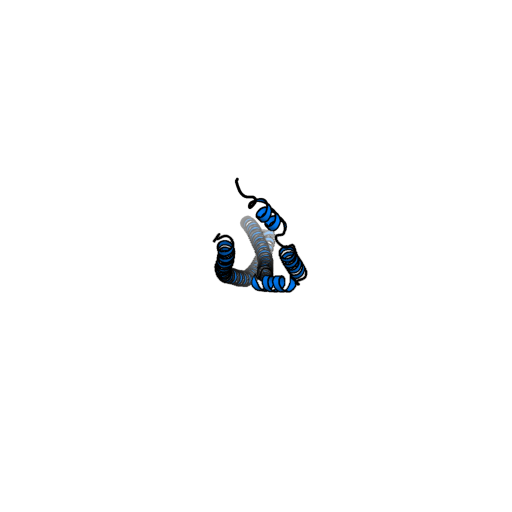 78.62 99 ARG A N 1
ATOM 811 C CA . ARG A 1 99 ? -22.919 0.145 39.958 1.00 78.62 99 ARG A CA 1
ATOM 812 C C . ARG A 1 99 ? -24.412 0.108 40.311 1.00 78.62 99 ARG A C 1
ATOM 814 O O . ARG A 1 99 ? -25.160 -0.603 39.656 1.00 78.62 99 ARG A O 1
ATOM 821 N N . SER A 1 100 ? -24.831 0.824 41.355 1.00 77.75 100 SER A N 1
ATOM 822 C CA . SER A 1 100 ? -26.230 0.900 41.799 1.00 77.75 100 SER A CA 1
ATOM 823 C C . SER A 1 100 ? -27.060 1.960 41.063 1.00 77.75 100 SER A C 1
ATOM 825 O O . SER A 1 100 ? -28.254 2.056 41.322 1.00 77.75 100 SER A O 1
ATOM 827 N N . ASP A 1 101 ? -26.445 2.769 40.199 1.00 82.00 101 ASP A N 1
ATOM 828 C CA . ASP A 1 101 ? -27.131 3.786 39.398 1.00 82.00 101 ASP A CA 1
ATOM 829 C C . ASP A 1 101 ? -27.726 3.149 38.126 1.00 82.00 101 ASP A C 1
ATOM 831 O O . ASP A 1 101 ? -27.056 2.368 37.446 1.00 82.00 101 ASP A O 1
ATOM 835 N N . GLU A 1 102 ? -28.964 3.499 37.764 1.00 78.00 102 GLU A N 1
ATOM 836 C CA . GLU A 1 102 ? -29.608 3.043 36.519 1.00 78.00 102 GLU A CA 1
ATOM 837 C C . GLU A 1 102 ? -28.799 3.413 35.266 1.00 78.00 102 GLU A C 1
ATOM 839 O O . GLU A 1 102 ? -28.865 2.727 34.241 1.00 78.00 102 GLU A O 1
ATOM 844 N N . ASN A 1 103 ? -27.997 4.478 35.339 1.00 81.75 103 ASN A N 1
ATOM 845 C CA . ASN A 1 103 ? -27.139 4.908 34.239 1.00 81.75 103 ASN A CA 1
ATOM 846 C C . ASN A 1 103 ? -25.994 3.924 33.950 1.00 81.75 103 ASN A C 1
ATOM 848 O O . ASN A 1 103 ? -25.535 3.852 32.810 1.00 81.75 103 ASN A O 1
ATOM 852 N N . PHE A 1 104 ? -25.575 3.111 34.927 1.00 86.00 104 PHE A N 1
ATOM 853 C CA . PHE A 1 104 ? -24.508 2.124 34.744 1.00 86.00 104 PHE A CA 1
ATOM 854 C C . PHE A 1 104 ? -24.857 1.112 33.644 1.00 86.00 104 PHE A C 1
ATOM 856 O O . PHE A 1 104 ? -24.049 0.847 32.755 1.00 86.00 104 PHE A O 1
ATOM 863 N N . LEU A 1 105 ? -26.087 0.588 33.649 1.00 86.38 105 LEU A N 1
ATOM 864 C CA . LEU A 1 105 ? -26.516 -0.422 32.676 1.00 86.38 105 LEU A CA 1
ATOM 865 C C . LEU A 1 105 ? -26.583 0.144 31.247 1.00 86.38 105 LEU A C 1
ATOM 867 O O . LEU A 1 105 ? -26.242 -0.545 30.281 1.00 86.38 105 LEU A O 1
ATOM 871 N N . LYS A 1 106 ? -26.988 1.416 31.117 1.00 88.81 106 LYS A N 1
ATOM 872 C CA . LYS A 1 106 ? -27.026 2.135 29.836 1.00 88.81 106 LYS A CA 1
ATOM 873 C C . LYS A 1 106 ? -25.619 2.305 29.261 1.00 88.81 106 LYS A C 1
ATOM 875 O O . LYS A 1 106 ? -25.398 1.926 28.115 1.00 88.81 106 LYS A O 1
ATOM 880 N N . LEU A 1 107 ? -24.662 2.765 30.073 1.00 87.38 107 LEU A N 1
ATOM 881 C CA . LEU A 1 107 ? -23.265 2.931 29.654 1.00 87.38 107 LEU A CA 1
ATOM 882 C C . LEU A 1 107 ? -22.605 1.596 29.279 1.00 87.38 107 LEU A C 1
ATOM 884 O O . LEU A 1 107 ? -21.858 1.535 28.308 1.00 87.38 107 LEU A O 1
ATOM 888 N N . VAL A 1 108 ? -22.887 0.511 30.008 1.00 88.12 108 VAL A N 1
ATOM 889 C CA . VAL A 1 108 ? -22.372 -0.829 29.665 1.00 88.12 108 VAL A CA 1
ATOM 890 C C . VAL A 1 108 ? -22.919 -1.311 28.320 1.00 88.12 108 VAL A C 1
ATOM 892 O O . VAL A 1 108 ? -22.178 -1.891 27.525 1.00 88.12 108 VAL A O 1
ATOM 895 N N . THR A 1 109 ? -24.200 -1.060 28.049 1.00 91.56 109 THR A N 1
ATOM 896 C CA . THR A 1 109 ? -24.820 -1.423 26.766 1.00 91.56 109 THR A CA 1
ATOM 897 C C . THR A 1 109 ? -24.184 -0.636 25.620 1.00 91.56 109 THR A C 1
ATOM 899 O O . THR A 1 109 ? -23.776 -1.226 24.620 1.00 91.56 109 THR A O 1
ATOM 902 N N . GLU A 1 110 ? -24.005 0.675 25.797 1.00 90.19 110 GLU A N 1
ATOM 903 C CA . GLU A 1 110 ? -23.345 1.544 24.817 1.00 90.19 110 GLU A CA 1
ATOM 904 C C . GLU A 1 110 ? -21.883 1.135 24.574 1.00 90.19 110 GLU A C 1
ATOM 906 O O . GLU A 1 110 ? -21.431 1.053 23.430 1.00 90.19 110 GLU A O 1
ATOM 911 N N . LEU A 1 111 ? -21.151 0.785 25.635 1.00 91.25 111 LEU A N 1
ATOM 912 C CA . LEU A 1 111 ? -19.788 0.265 25.551 1.00 91.25 111 LEU A CA 1
ATOM 913 C C . LEU A 1 111 ? -19.718 -1.026 24.727 1.00 91.25 111 LEU A C 1
ATOM 915 O O . LEU A 1 111 ? -18.825 -1.184 23.891 1.00 91.25 111 LEU A O 1
ATOM 919 N N . HIS A 1 112 ? -20.647 -1.954 24.960 1.00 92.00 112 HIS A N 1
ATOM 920 C CA . HIS A 1 112 ? -20.714 -3.202 24.211 1.00 92.00 112 HIS A CA 1
ATOM 921 C C . HIS A 1 112 ? -21.011 -2.948 22.725 1.00 92.00 112 HIS A C 1
ATOM 923 O O . HIS A 1 112 ? -20.362 -3.534 21.853 1.00 92.00 112 HIS A O 1
ATOM 929 N N . ASP A 1 113 ? -21.927 -2.029 22.419 1.00 92.75 113 ASP A N 1
ATOM 930 C CA . ASP A 1 113 ? -22.231 -1.642 21.042 1.00 92.75 113 ASP A CA 1
ATOM 931 C C . ASP A 1 113 ? -21.041 -0.967 20.349 1.00 92.75 113 ASP A C 1
ATOM 933 O O . ASP A 1 113 ? -20.725 -1.317 19.206 1.00 92.75 113 ASP A O 1
ATOM 937 N N . LEU A 1 114 ? -20.322 -0.071 21.033 1.00 91.62 114 LEU A N 1
ATOM 938 C CA . LEU A 1 114 ? -19.083 0.516 20.516 1.00 91.62 114 LEU A CA 1
ATOM 939 C C . LEU A 1 114 ? -17.995 -0.536 20.298 1.00 91.62 114 LEU A C 1
ATOM 941 O O . LEU A 1 114 ? -17.316 -0.499 19.275 1.00 91.62 114 LEU A O 1
ATOM 945 N N . SER A 1 115 ? -17.849 -1.501 21.207 1.00 90.19 115 SER A N 1
ATOM 946 C CA . SER A 1 115 ? -16.901 -2.612 21.059 1.00 90.19 115 SER A CA 1
ATOM 947 C C . SER A 1 115 ? -17.219 -3.455 19.819 1.00 90.19 115 SER A C 1
ATOM 949 O O . SER A 1 115 ? -16.338 -3.769 19.016 1.00 90.19 115 SER A O 1
ATOM 951 N N . ARG A 1 116 ? -18.505 -3.734 19.574 1.00 93.50 116 ARG A N 1
ATOM 952 C CA . ARG A 1 116 ? -18.959 -4.441 18.369 1.00 93.50 116 ARG A CA 1
ATOM 953 C C . ARG A 1 116 ? -18.692 -3.642 17.093 1.00 93.50 116 ARG A C 1
ATOM 955 O O . ARG A 1 116 ? -18.293 -4.215 16.080 1.00 93.50 116 ARG A O 1
ATOM 962 N N . GLN A 1 117 ? -18.928 -2.331 17.114 1.00 92.12 117 GLN A N 1
ATOM 963 C CA . GLN A 1 117 ? -18.625 -1.448 15.983 1.00 92.12 117 GLN A CA 1
ATOM 964 C C . GLN A 1 117 ? -17.120 -1.357 15.720 1.00 92.12 117 GLN A C 1
ATOM 966 O O . GLN A 1 117 ? -16.702 -1.390 14.564 1.00 92.12 117 GLN A O 1
ATOM 971 N N . HIS A 1 118 ? -16.312 -1.294 16.778 1.00 91.88 118 HIS A N 1
ATOM 972 C CA . HIS A 1 118 ? -14.856 -1.275 16.703 1.00 91.88 118 HIS A CA 1
ATOM 973 C C . HIS A 1 118 ? -14.298 -2.564 16.100 1.00 91.88 118 HIS A C 1
ATOM 975 O O . HIS A 1 118 ? -13.491 -2.484 15.176 1.00 91.88 118 HIS A O 1
ATOM 981 N N . GLN A 1 119 ? -14.795 -3.731 16.524 1.00 92.50 119 GLN A N 1
ATOM 982 C CA . GLN A 1 119 ? -14.403 -5.010 15.928 1.00 92.50 119 GLN A CA 1
ATOM 983 C C . GLN A 1 119 ? -14.720 -5.048 14.429 1.00 92.50 119 GLN A C 1
ATOM 985 O O . GLN A 1 119 ? -13.844 -5.340 13.624 1.00 92.50 119 GLN A O 1
ATOM 990 N N . ARG A 1 120 ? -15.934 -4.643 14.031 1.00 93.44 120 ARG A N 1
ATOM 991 C CA . ARG A 1 120 ? -16.308 -4.561 12.607 1.00 93.44 120 ARG A CA 1
ATOM 992 C C . ARG A 1 120 ? -15.418 -3.598 11.822 1.00 93.44 120 ARG A C 1
ATOM 994 O O . ARG A 1 120 ? -15.068 -3.886 10.683 1.00 93.44 120 ARG A O 1
ATOM 1001 N N . ALA A 1 121 ? -15.074 -2.448 12.402 1.00 90.56 121 ALA A N 1
ATOM 1002 C CA . ALA A 1 121 ? -14.192 -1.476 11.763 1.00 90.56 121 ALA A CA 1
ATOM 1003 C C . ALA A 1 121 ? -12.758 -2.014 11.620 1.00 90.56 121 ALA A C 1
ATOM 1005 O O . ALA A 1 121 ? -12.108 -1.731 10.615 1.00 90.56 121 ALA A O 1
ATOM 1006 N N . ARG A 1 122 ? -12.283 -2.821 12.579 1.00 91.44 122 ARG A N 1
ATOM 1007 C CA . ARG A 1 122 ? -11.010 -3.546 12.470 1.00 91.44 122 ARG A CA 1
ATOM 1008 C C . ARG A 1 122 ? -11.037 -4.602 11.376 1.00 91.44 122 ARG A C 1
ATOM 1010 O O . ARG A 1 122 ? -10.129 -4.613 10.555 1.00 91.44 122 ARG A O 1
ATOM 1017 N N . ASP A 1 123 ? -12.087 -5.414 11.310 1.00 93.81 123 ASP A N 1
ATOM 1018 C CA . ASP A 1 123 ? -12.229 -6.429 10.260 1.00 93.81 123 ASP A CA 1
ATOM 1019 C C . ASP A 1 123 ? -12.246 -5.770 8.863 1.00 93.81 123 ASP A C 1
ATOM 1021 O O . ASP A 1 123 ? -11.585 -6.228 7.929 1.00 93.81 123 ASP A O 1
ATOM 1025 N N . GLN A 1 124 ? -12.942 -4.632 8.734 1.00 91.62 124 GLN A N 1
ATOM 1026 C CA . GLN A 1 124 ? -12.926 -3.808 7.522 1.00 91.62 124 GLN A CA 1
ATOM 1027 C C . GLN A 1 124 ? -11.528 -3.273 7.206 1.00 91.62 124 GLN A C 1
ATOM 1029 O O . GLN A 1 124 ? -11.090 -3.373 6.061 1.00 91.62 124 GLN A O 1
ATOM 1034 N N . LEU A 1 125 ? -10.809 -2.740 8.196 1.00 89.44 125 LEU A N 1
ATOM 1035 C CA . LEU A 1 125 ? -9.444 -2.258 8.006 1.00 89.44 125 LEU A CA 1
ATOM 1036 C C . LEU A 1 125 ? -8.524 -3.372 7.491 1.00 89.44 125 LEU A C 1
ATOM 1038 O O . LEU A 1 125 ? -7.835 -3.158 6.500 1.00 89.44 125 LEU A O 1
ATOM 1042 N N . THR A 1 126 ? -8.572 -4.565 8.086 1.00 91.56 126 THR A N 1
ATOM 1043 C CA . THR A 1 126 ? -7.778 -5.716 7.633 1.00 91.56 126 THR A CA 1
ATOM 1044 C C . THR A 1 126 ? -8.100 -6.091 6.185 1.00 91.56 126 THR A C 1
ATOM 1046 O O . THR A 1 126 ? -7.195 -6.368 5.401 1.00 91.56 126 THR A O 1
ATOM 1049 N N . SER A 1 127 ? -9.376 -6.044 5.784 1.00 91.69 127 SER A N 1
ATOM 1050 C CA . SER A 1 127 ? -9.761 -6.301 4.389 1.00 91.69 127 SER A CA 1
ATOM 1051 C C . SER A 1 127 ? -9.197 -5.261 3.409 1.00 91.69 127 SER A C 1
ATOM 1053 O O . SER A 1 127 ? -8.756 -5.613 2.315 1.00 91.69 127 SER A O 1
ATOM 1055 N N . VAL A 1 128 ? -9.154 -3.988 3.814 1.00 88.50 128 VAL A N 1
ATOM 1056 C CA . VAL A 1 128 ? -8.606 -2.890 3.006 1.00 88.50 128 VAL A CA 1
ATOM 1057 C C . VAL A 1 128 ? -7.079 -2.954 2.951 1.00 88.50 128 VAL A C 1
ATOM 1059 O O . VAL A 1 128 ? -6.504 -2.707 1.896 1.00 88.50 128 VAL A O 1
ATOM 1062 N N . GLU A 1 129 ? -6.417 -3.340 4.042 1.00 83.06 129 GLU A N 1
ATOM 1063 C CA . GLU A 1 129 ? -4.965 -3.557 4.092 1.00 83.06 129 GLU A CA 1
ATOM 1064 C C . GLU A 1 129 ? -4.527 -4.686 3.151 1.00 83.06 129 GLU A C 1
ATOM 1066 O O . GLU A 1 129 ? -3.566 -4.520 2.400 1.00 83.06 129 GLU A O 1
ATOM 1071 N N . LEU A 1 130 ? -5.275 -5.794 3.107 1.00 90.69 130 LEU A N 1
ATOM 1072 C CA . LEU A 1 130 ? -5.039 -6.866 2.134 1.00 90.69 130 LEU A CA 1
ATOM 1073 C C . LEU A 1 130 ? -5.222 -6.374 0.691 1.00 90.69 130 LEU A C 1
ATOM 1075 O O . LEU A 1 130 ? -4.417 -6.697 -0.181 1.00 90.69 130 LEU A O 1
ATOM 1079 N N . ALA A 1 131 ? -6.249 -5.560 0.433 1.00 84.94 131 ALA A N 1
ATOM 1080 C CA . ALA A 1 131 ? -6.470 -4.977 -0.888 1.00 84.94 131 ALA A CA 1
ATOM 1081 C C . ALA A 1 131 ? -5.353 -3.994 -1.298 1.00 84.94 131 ALA A C 1
ATOM 1083 O O . ALA A 1 131 ? -4.935 -4.003 -2.457 1.00 84.94 131 ALA A O 1
ATOM 1084 N N . GLU A 1 132 ? -4.838 -3.176 -0.370 1.00 79.56 132 GLU A N 1
ATOM 1085 C CA . GLU A 1 132 ? -3.674 -2.306 -0.608 1.00 79.56 132 GLU A CA 1
ATOM 1086 C C . GLU A 1 132 ? -2.424 -3.137 -0.907 1.00 79.56 132 GLU A C 1
ATOM 1088 O O . GLU A 1 132 ? -1.694 -2.807 -1.841 1.00 79.56 132 GLU A O 1
ATOM 1093 N N . GLN A 1 133 ? -2.191 -4.229 -0.172 1.00 85.25 133 GLN A N 1
ATOM 1094 C CA . GLN A 1 133 ? -1.046 -5.106 -0.411 1.00 85.25 133 GLN A CA 1
ATOM 1095 C C . GLN A 1 133 ? -1.083 -5.706 -1.822 1.00 85.25 133 GLN A C 1
ATOM 1097 O O . GLN A 1 133 ? -0.085 -5.639 -2.537 1.00 85.25 133 GLN A O 1
ATOM 1102 N N . VAL A 1 134 ? -2.233 -6.226 -2.262 1.00 86.62 134 VAL A N 1
ATOM 1103 C CA . VAL A 1 134 ? -2.394 -6.759 -3.626 1.00 86.62 134 VAL A CA 1
ATOM 1104 C C . VAL A 1 134 ? -2.163 -5.666 -4.677 1.00 86.62 134 VAL A C 1
ATOM 1106 O O . VAL A 1 134 ? -1.467 -5.889 -5.670 1.00 86.62 134 VAL A O 1
ATOM 1109 N N . ALA A 1 135 ? -2.688 -4.456 -4.451 1.00 78.25 135 ALA A N 1
ATOM 1110 C CA . ALA A 1 135 ? -2.451 -3.318 -5.339 1.00 78.25 135 ALA A CA 1
ATOM 1111 C C . ALA A 1 135 ? -0.965 -2.912 -5.382 1.00 78.25 135 ALA A C 1
ATOM 1113 O O . ALA A 1 135 ? -0.443 -2.588 -6.450 1.00 78.25 135 ALA A O 1
ATOM 1114 N N . PHE A 1 136 ? -0.261 -2.977 -4.249 1.00 77.94 136 PHE A N 1
ATOM 1115 C CA . PHE A 1 136 ? 1.174 -2.713 -4.156 1.00 77.94 136 PHE A CA 1
ATOM 1116 C C . PHE A 1 136 ? 2.012 -3.781 -4.864 1.00 77.94 136 PHE A C 1
ATOM 1118 O O . PHE A 1 136 ? 2.981 -3.454 -5.546 1.00 77.94 136 PHE A O 1
ATOM 1125 N N . GLU A 1 137 ? 1.654 -5.058 -4.748 1.00 82.00 137 GLU A N 1
ATOM 1126 C CA . GLU A 1 137 ? 2.315 -6.148 -5.473 1.00 82.00 137 GLU A CA 1
ATOM 1127 C C . GLU A 1 137 ? 2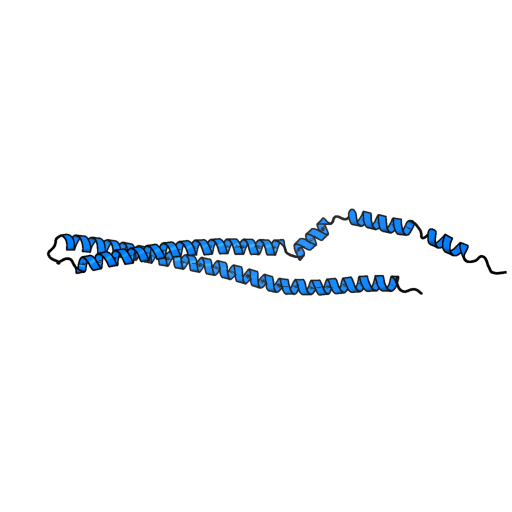.160 -5.973 -6.993 1.00 82.00 137 GLU A C 1
ATOM 1129 O O . GLU A 1 137 ? 3.136 -6.082 -7.743 1.00 82.00 137 GLU A O 1
ATOM 1134 N N . HIS A 1 138 ? 0.968 -5.592 -7.457 1.00 80.75 138 HIS A N 1
ATOM 1135 C CA . HIS A 1 138 ? 0.724 -5.275 -8.865 1.00 80.75 138 HIS A CA 1
ATOM 1136 C C . HIS A 1 138 ? 1.510 -4.036 -9.335 1.00 80.75 138 HIS A C 1
ATOM 1138 O O . HIS A 1 138 ? 2.166 -4.057 -10.380 1.00 80.75 138 HIS A O 1
ATOM 1144 N N . PHE A 1 139 ? 1.501 -2.957 -8.551 1.00 75.31 139 PHE A N 1
ATOM 1145 C CA . PHE A 1 139 ? 2.263 -1.747 -8.859 1.00 75.31 139 PHE A CA 1
ATOM 1146 C C . PHE A 1 139 ? 3.772 -2.017 -8.885 1.00 75.31 139 PHE A C 1
ATOM 1148 O O . PHE A 1 139 ? 4.449 -1.672 -9.849 1.00 75.31 139 PHE A O 1
ATOM 1155 N N . SER A 1 140 ? 4.308 -2.680 -7.861 1.00 75.69 140 SER A N 1
ATOM 1156 C CA . SER A 1 140 ? 5.742 -2.949 -7.736 1.00 75.69 140 SER A CA 1
ATOM 1157 C C . SER A 1 140 ? 6.257 -3.942 -8.779 1.00 75.69 140 SER A C 1
ATOM 1159 O O . SER A 1 140 ? 7.387 -3.791 -9.242 1.00 75.69 140 SER A O 1
ATOM 1161 N N . SER A 1 141 ? 5.456 -4.924 -9.198 1.00 81.69 141 SER A N 1
ATOM 1162 C CA . SER A 1 141 ? 5.807 -5.811 -10.316 1.00 81.69 141 SER A CA 1
ATOM 1163 C C . SER A 1 141 ? 5.831 -5.062 -11.651 1.00 81.69 141 SER A C 1
ATOM 1165 O O . SER A 1 141 ? 6.813 -5.179 -12.385 1.00 81.69 141 SER A O 1
ATOM 1167 N N . THR A 1 142 ? 4.825 -4.224 -11.919 1.00 73.44 142 THR A N 1
ATOM 1168 C CA . THR A 1 142 ? 4.770 -3.359 -13.111 1.00 73.44 142 THR A CA 1
ATOM 1169 C C . THR A 1 142 ? 5.942 -2.373 -13.139 1.00 73.44 142 THR A C 1
ATOM 1171 O O . THR A 1 142 ? 6.608 -2.230 -14.162 1.00 73.44 142 THR A O 1
ATOM 1174 N N . LEU A 1 143 ? 6.263 -1.761 -11.996 1.00 75.94 143 LEU A N 1
ATOM 1175 C CA . LEU A 1 143 ? 7.384 -0.835 -11.839 1.00 75.94 143 LEU A CA 1
ATOM 1176 C C . LEU A 1 143 ? 8.736 -1.532 -12.043 1.00 75.94 143 LEU A C 1
ATOM 1178 O O . LEU A 1 143 ? 9.615 -1.012 -12.721 1.00 75.94 143 LEU A O 1
ATOM 1182 N N . ARG A 1 144 ? 8.920 -2.737 -11.492 1.00 76.94 144 ARG A N 1
ATOM 1183 C CA . ARG A 1 144 ? 10.141 -3.524 -11.730 1.00 76.94 144 ARG A CA 1
ATOM 1184 C C . ARG A 1 144 ? 10.274 -3.917 -13.197 1.00 76.94 144 ARG A C 1
ATOM 1186 O O . ARG A 1 144 ? 11.388 -3.921 -13.714 1.00 76.94 144 ARG A O 1
ATOM 1193 N N . HIS A 1 145 ? 9.166 -4.242 -13.860 1.00 68.31 145 HIS A N 1
ATOM 1194 C CA . HIS A 1 145 ? 9.162 -4.568 -15.281 1.00 68.31 145 HIS A CA 1
ATOM 1195 C C . HIS A 1 145 ? 9.537 -3.350 -16.136 1.00 68.31 145 HIS A C 1
ATOM 1197 O O . HIS A 1 145 ? 10.432 -3.461 -16.971 1.00 68.31 145 HIS A O 1
ATOM 1203 N N . SER A 1 146 ? 8.970 -2.170 -15.853 1.00 60.53 146 SER A N 1
ATOM 1204 C CA . SER A 1 146 ? 9.332 -0.932 -16.556 1.00 60.53 146 SER A CA 1
ATOM 1205 C C . SER A 1 146 ? 10.801 -0.551 -16.327 1.00 60.53 146 SER A C 1
ATOM 1207 O O . SER A 1 146 ? 11.514 -0.238 -17.275 1.00 60.53 146 SER A O 1
ATOM 1209 N N . GLN A 1 147 ? 11.303 -0.676 -15.093 1.00 63.12 147 GLN A N 1
ATOM 1210 C CA . GLN A 1 147 ? 12.714 -0.431 -14.762 1.00 63.12 147 GLN A CA 1
ATOM 1211 C C . GLN A 1 147 ? 13.669 -1.447 -15.414 1.00 63.12 147 GLN A C 1
ATOM 1213 O O . GLN A 1 147 ? 14.809 -1.116 -15.750 1.00 63.12 147 GLN A O 1
ATOM 1218 N N . ALA A 1 148 ? 13.241 -2.700 -15.591 1.00 60.56 148 ALA A N 1
ATOM 1219 C CA . ALA A 1 148 ? 14.019 -3.709 -16.304 1.00 60.56 148 ALA A CA 1
ATOM 1220 C C . ALA A 1 148 ? 14.092 -3.400 -17.809 1.00 60.56 148 ALA A C 1
ATOM 1222 O O . ALA A 1 148 ? 15.161 -3.533 -18.410 1.00 60.56 148 ALA A O 1
ATOM 1223 N N . GLU A 1 149 ? 12.997 -2.926 -18.405 1.00 57.62 149 GLU A N 1
ATOM 1224 C CA . GLU A 1 149 ? 12.974 -2.482 -19.800 1.00 57.62 149 GLU A CA 1
ATOM 1225 C C . GLU A 1 149 ? 13.806 -1.204 -20.023 1.00 57.62 149 GLU A C 1
ATOM 1227 O O . GLU A 1 149 ? 14.519 -1.121 -21.026 1.00 57.62 149 GLU A O 1
ATOM 1232 N N . GLU A 1 150 ? 13.844 -0.269 -19.066 1.00 53.47 150 GLU A N 1
ATOM 1233 C CA . GLU A 1 150 ? 14.735 0.907 -19.097 1.00 53.47 150 GLU A CA 1
ATOM 1234 C C . GLU A 1 150 ? 16.225 0.511 -19.157 1.00 53.47 150 GLU A C 1
ATOM 1236 O O . GLU A 1 150 ? 17.009 1.093 -19.914 1.00 53.47 150 GLU A O 1
ATOM 1241 N N . ARG A 1 151 ? 16.633 -0.541 -18.429 1.00 49.03 151 ARG A N 1
ATOM 1242 C CA . ARG A 1 151 ? 18.020 -1.053 -18.466 1.00 49.03 151 ARG A CA 1
ATOM 1243 C C . ARG A 1 151 ? 18.375 -1.706 -19.803 1.00 49.03 151 ARG A C 1
ATOM 1245 O O . ARG A 1 151 ? 19.506 -1.576 -20.273 1.00 49.03 151 ARG A O 1
ATOM 1252 N N . ILE A 1 152 ? 17.417 -2.381 -20.437 1.00 50.06 152 ILE A N 1
ATOM 1253 C CA . ILE A 1 152 ? 17.597 -2.982 -21.768 1.00 50.06 152 ILE A CA 1
ATOM 1254 C C . ILE A 1 152 ? 17.704 -1.883 -22.843 1.00 50.06 152 ILE A C 1
ATOM 1256 O O . ILE A 1 152 ? 18.488 -2.012 -23.788 1.00 50.06 152 ILE A O 1
ATOM 1260 N N . GLN A 1 153 ? 16.991 -0.765 -22.678 1.00 47.38 153 GLN A N 1
ATOM 1261 C CA . GLN A 1 153 ? 17.033 0.379 -23.594 1.00 47.38 153 GLN A CA 1
ATOM 1262 C C . GLN A 1 153 ? 18.308 1.227 -23.464 1.00 47.38 153 GLN A C 1
ATOM 1264 O O . GLN A 1 153 ? 18.846 1.653 -24.488 1.00 47.38 153 GLN A O 1
ATOM 1269 N N . ALA A 1 154 ? 18.866 1.397 -22.259 1.00 49.66 154 ALA A N 1
ATOM 1270 C CA . ALA A 1 154 ? 20.161 2.065 -22.070 1.00 49.66 154 ALA A CA 1
ATOM 1271 C C . ALA A 1 154 ? 21.294 1.371 -22.857 1.00 49.66 154 ALA A C 1
ATOM 1273 O O . ALA A 1 154 ? 22.130 2.029 -23.482 1.00 49.66 154 ALA A O 1
ATOM 1274 N N . ASN A 1 155 ? 21.274 0.034 -22.917 1.00 46.72 155 ASN A N 1
ATOM 1275 C CA . ASN A 1 155 ? 22.201 -0.733 -23.753 1.00 46.72 155 ASN A CA 1
ATOM 1276 C C . ASN A 1 155 ? 21.945 -0.547 -25.256 1.00 46.72 155 ASN A C 1
ATOM 1278 O O . ASN A 1 155 ? 22.901 -0.524 -26.034 1.00 46.72 155 ASN A O 1
ATOM 1282 N N . ARG A 1 156 ? 20.683 -0.372 -25.671 1.00 53.28 156 ARG A N 1
ATOM 1283 C CA . ARG A 1 156 ? 20.319 -0.127 -27.073 1.00 53.28 156 ARG A CA 1
ATOM 1284 C C . ARG A 1 156 ? 20.781 1.263 -27.528 1.00 53.28 156 ARG A C 1
ATOM 1286 O O . ARG A 1 156 ? 21.427 1.355 -28.565 1.00 53.28 156 ARG A O 1
ATOM 1293 N N . MET A 1 157 ? 20.586 2.319 -26.728 1.00 53.94 157 MET A N 1
ATOM 1294 C CA . MET A 1 157 ? 21.106 3.673 -27.013 1.00 53.94 157 MET A CA 1
ATOM 1295 C C . MET A 1 157 ? 22.641 3.687 -27.143 1.00 53.94 157 MET A C 1
ATOM 1297 O O . MET A 1 157 ? 23.188 4.342 -28.029 1.00 53.94 157 MET A O 1
ATOM 1301 N N . ARG A 1 158 ? 23.349 2.890 -26.329 1.00 53.53 158 ARG A N 1
ATOM 1302 C CA . ARG A 1 158 ? 24.812 2.752 -26.424 1.00 53.53 158 ARG A CA 1
ATOM 1303 C C . ARG A 1 158 ? 25.262 2.151 -27.760 1.00 53.53 158 ARG A C 1
ATOM 1305 O O . ARG A 1 158 ? 26.283 2.567 -28.299 1.00 53.53 158 ARG A O 1
ATOM 1312 N N . GLN A 1 159 ? 24.505 1.200 -28.309 1.00 56.41 159 GLN A N 1
ATOM 1313 C CA . GLN A 1 159 ? 24.770 0.630 -29.637 1.00 56.41 159 GLN A CA 1
ATOM 1314 C C . GLN A 1 159 ? 24.502 1.649 -30.758 1.00 56.41 159 GLN A C 1
ATOM 1316 O O . GLN A 1 159 ? 25.241 1.681 -31.742 1.00 56.41 159 GLN A O 1
ATOM 1321 N N . TRP A 1 160 ? 23.523 2.541 -30.580 1.00 55.19 160 TRP A N 1
ATOM 1322 C CA . TRP A 1 160 ? 23.232 3.622 -31.526 1.00 55.19 160 TRP A CA 1
ATOM 1323 C C . TRP A 1 160 ? 24.320 4.690 -31.588 1.00 55.19 160 TRP A C 1
ATOM 1325 O O . TRP A 1 160 ? 24.712 5.071 -32.686 1.00 55.19 160 TRP A O 1
ATOM 1335 N N . THR A 1 161 ? 24.861 5.145 -30.454 1.00 63.34 161 THR A N 1
ATOM 1336 C CA . THR A 1 161 ? 25.973 6.114 -30.462 1.00 63.34 161 THR A CA 1
ATOM 1337 C C . THR A 1 161 ? 27.197 5.556 -31.191 1.00 63.34 161 THR A C 1
ATOM 1339 O O . THR A 1 161 ? 27.848 6.281 -31.940 1.00 63.34 161 THR A O 1
ATOM 1342 N N . VAL A 1 162 ? 27.479 4.257 -31.034 1.00 66.25 162 VAL A N 1
ATOM 1343 C CA . VAL A 1 162 ? 28.555 3.576 -31.772 1.00 66.25 162 VAL A CA 1
ATOM 1344 C C . VAL A 1 162 ? 28.248 3.539 -33.274 1.00 66.25 162 VAL A C 1
ATOM 1346 O O . VAL A 1 162 ? 29.119 3.864 -34.077 1.00 66.25 162 VAL A O 1
ATOM 1349 N N . GLY A 1 163 ? 27.008 3.227 -33.664 1.00 70.00 163 GLY A N 1
ATOM 1350 C CA . GLY A 1 163 ? 26.576 3.253 -35.066 1.00 70.00 163 GLY A CA 1
ATOM 1351 C C . GLY A 1 163 ? 26.661 4.644 -35.709 1.00 70.00 163 GLY A C 1
ATOM 1352 O O . GLY A 1 163 ? 27.226 4.787 -36.792 1.00 70.00 163 GLY A O 1
ATOM 1353 N N . PHE A 1 164 ? 26.174 5.685 -35.026 1.00 72.62 164 PHE A N 1
ATOM 1354 C CA . PHE A 1 164 ? 26.269 7.075 -35.487 1.00 72.62 164 PHE A CA 1
ATOM 1355 C C . PHE A 1 164 ? 27.713 7.566 -35.564 1.00 72.62 164 PHE A C 1
ATOM 1357 O O . PHE A 1 164 ? 28.060 8.266 -36.510 1.00 72.62 164 PHE A O 1
ATOM 1364 N N . SER A 1 165 ? 28.569 7.177 -34.616 1.00 68.06 165 SER A N 1
ATOM 1365 C CA . SER A 1 165 ? 29.999 7.494 -34.663 1.00 68.06 165 SER A CA 1
ATOM 1366 C C . SER A 1 165 ? 30.678 6.855 -35.875 1.00 68.06 165 SER A C 1
ATOM 1368 O O . SER A 1 165 ? 31.467 7.519 -36.545 1.00 68.06 165 SER A O 1
ATOM 1370 N N . LEU A 1 166 ? 30.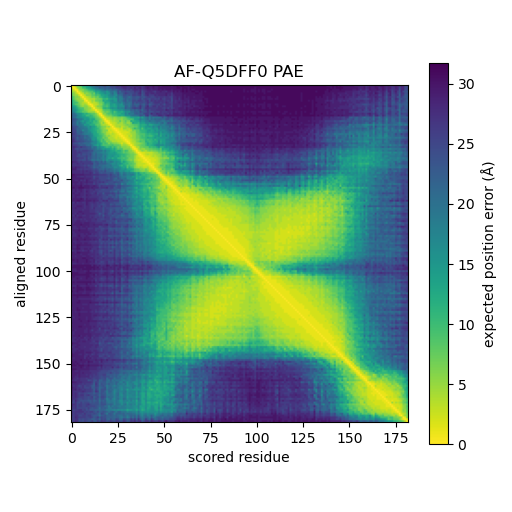327 5.609 -36.208 1.00 76.06 166 LEU A N 1
ATOM 1371 C CA . LEU A 1 166 ? 30.856 4.921 -37.384 1.00 76.06 166 LEU A CA 1
ATOM 1372 C C . LEU A 1 166 ? 30.398 5.599 -38.685 1.00 76.06 166 LEU A C 1
ATOM 1374 O O . LEU A 1 166 ? 31.214 5.872 -39.563 1.00 76.06 166 LEU A O 1
ATOM 1378 N N . ALA A 1 167 ? 29.109 5.932 -38.788 1.00 74.94 167 ALA A N 1
ATOM 1379 C CA . ALA A 1 167 ? 28.553 6.635 -39.943 1.00 74.94 167 ALA A CA 1
ATOM 1380 C C . ALA A 1 167 ? 29.155 8.042 -40.106 1.00 74.94 167 ALA A C 1
ATOM 1382 O O . ALA A 1 167 ? 29.554 8.419 -41.206 1.00 74.94 167 ALA A O 1
ATOM 1383 N N . ALA A 1 168 ? 29.288 8.796 -39.011 1.00 74.75 168 ALA A N 1
ATOM 1384 C CA . ALA A 1 168 ? 29.920 10.112 -39.009 1.00 74.75 168 ALA A CA 1
ATOM 1385 C C . ALA A 1 168 ? 31.407 10.036 -39.384 1.00 74.75 168 ALA A C 1
ATOM 1387 O O . ALA A 1 168 ? 31.890 10.889 -40.123 1.00 74.75 168 ALA A O 1
ATOM 1388 N N . GLY A 1 169 ? 32.118 8.994 -38.940 1.00 81.69 169 GLY A N 1
ATOM 1389 C CA . GLY A 1 169 ? 33.500 8.732 -39.336 1.00 81.69 169 GLY A CA 1
ATOM 1390 C C . GLY A 1 169 ? 33.643 8.466 -40.836 1.00 81.69 169 GLY A C 1
ATOM 1391 O O . GLY A 1 169 ? 34.532 9.028 -41.469 1.00 81.69 169 GLY A O 1
ATOM 1392 N N . LEU A 1 170 ? 32.739 7.678 -41.428 1.00 78.19 170 LEU A N 1
ATOM 1393 C CA . LEU A 1 170 ? 32.729 7.419 -42.874 1.00 78.19 170 LEU A CA 1
ATOM 1394 C C . LEU A 1 170 ? 32.420 8.684 -43.685 1.00 78.19 170 LEU A C 1
ATOM 1396 O O . LEU A 1 170 ? 33.102 8.960 -44.668 1.00 78.19 170 LEU A O 1
ATOM 1400 N N . ILE A 1 171 ? 31.437 9.479 -43.252 1.00 81.25 171 ILE A N 1
ATOM 1401 C CA . ILE A 1 171 ? 31.104 10.762 -43.888 1.00 81.25 171 ILE A CA 1
ATOM 1402 C C . ILE A 1 171 ? 32.283 11.737 -43.778 1.00 81.25 171 ILE A C 1
ATOM 1404 O O . ILE A 1 171 ? 32.648 12.376 -44.763 1.00 81.25 171 ILE A O 1
ATOM 1408 N N . GLY A 1 172 ? 32.914 11.815 -42.603 1.00 81.62 172 GLY A N 1
ATOM 1409 C CA . GLY A 1 172 ? 34.092 12.646 -42.368 1.00 81.62 172 GLY A CA 1
ATOM 1410 C C . GLY A 1 172 ? 35.286 12.233 -43.227 1.00 81.62 172 GLY A C 1
ATOM 1411 O O . GLY A 1 172 ? 35.966 13.097 -43.769 1.00 81.62 172 GLY A O 1
ATOM 1412 N N . LEU A 1 173 ? 35.506 10.929 -43.421 1.00 79.25 173 LEU A N 1
ATOM 1413 C CA . LEU A 1 173 ? 36.570 10.405 -44.279 1.00 79.25 173 LEU A CA 1
ATOM 1414 C C . LEU A 1 173 ? 36.315 10.752 -45.752 1.00 79.25 173 LEU A C 1
ATOM 1416 O O . LEU A 1 173 ? 37.222 11.227 -46.428 1.00 79.25 173 LEU A O 1
ATOM 1420 N N . VAL A 1 174 ? 35.084 10.587 -46.242 1.00 78.88 174 VAL A N 1
ATOM 1421 C CA . VAL A 1 174 ? 34.711 10.973 -47.615 1.00 78.88 174 VAL A CA 1
ATOM 1422 C C . VAL A 1 174 ? 34.879 12.480 -47.832 1.00 78.88 174 VAL A C 1
ATOM 1424 O O . VAL A 1 174 ? 35.418 12.891 -48.858 1.00 78.88 174 VAL A O 1
ATOM 1427 N N . LEU A 1 175 ? 34.482 13.301 -46.857 1.00 77.44 175 LEU A N 1
ATOM 1428 C CA . LEU A 1 175 ? 34.657 14.753 -46.911 1.00 77.44 175 LEU A CA 1
ATOM 1429 C C . LEU A 1 175 ? 36.143 15.153 -46.879 1.00 77.44 175 LEU A C 1
ATOM 1431 O O . LEU A 1 175 ? 36.563 16.005 -47.654 1.00 77.44 175 LEU A O 1
ATOM 1435 N N . HIS A 1 176 ? 36.950 14.498 -46.043 1.00 77.06 176 HIS A N 1
ATOM 1436 C CA . HIS A 1 176 ? 38.395 14.728 -45.950 1.00 77.06 176 HIS A CA 1
ATOM 1437 C C . HIS A 1 176 ? 39.149 14.288 -47.218 1.00 77.06 176 HIS A C 1
ATOM 1439 O O . HIS A 1 176 ? 40.113 14.932 -47.630 1.00 77.06 176 HIS A O 1
ATOM 1445 N N . LEU A 1 177 ? 38.726 13.195 -47.862 1.00 73.44 177 LEU A N 1
ATOM 1446 C CA . LEU A 1 177 ? 39.277 12.769 -49.153 1.00 73.44 177 LEU A CA 1
ATOM 1447 C C . LEU A 1 177 ? 38.905 13.730 -50.288 1.00 73.44 177 LEU A C 1
ATOM 1449 O O . LEU A 1 177 ? 39.680 13.877 -51.226 1.00 73.44 177 LEU A O 1
ATOM 1453 N N . TYR A 1 178 ? 37.749 14.389 -50.200 1.00 67.56 178 TYR A N 1
ATOM 1454 C CA . TYR A 1 178 ? 37.329 15.403 -51.166 1.00 67.56 178 TYR A CA 1
ATOM 1455 C C . TYR A 1 178 ? 38.080 16.737 -50.996 1.00 67.56 178 TYR A C 1
ATOM 1457 O O . TYR A 1 178 ? 38.290 17.445 -51.977 1.00 67.56 178 TYR A O 1
ATOM 1465 N N . ASP A 1 179 ? 38.512 17.062 -49.773 1.00 64.12 179 ASP A N 1
ATOM 1466 C CA . ASP A 1 179 ? 39.240 18.297 -49.437 1.00 64.12 179 ASP A CA 1
ATOM 1467 C C . ASP A 1 179 ? 40.771 18.173 -49.578 1.00 64.12 179 ASP A C 1
ATOM 1469 O O . ASP A 1 179 ? 41.485 19.152 -49.395 1.00 64.12 179 ASP A O 1
ATOM 1473 N N . SER A 1 180 ? 41.304 16.988 -49.912 1.00 46.69 180 SER A N 1
ATOM 1474 C CA . SER A 1 180 ? 42.743 16.800 -50.159 1.00 46.69 180 SER A CA 1
ATOM 1475 C C . SER A 1 180 ? 43.138 17.369 -51.531 1.00 46.69 180 SER A C 1
ATOM 1477 O O . SER A 1 180 ? 42.762 16.789 -52.553 1.00 46.69 180 SER A O 1
ATOM 1479 N N . PRO A 1 181 ? 43.911 18.471 -51.596 1.00 52.00 181 PRO A N 1
ATOM 1480 C CA . PRO A 1 181 ? 44.387 19.003 -52.862 1.00 52.00 181 PRO A CA 1
ATOM 1481 C C . PRO A 1 181 ? 45.540 18.127 -53.367 1.00 52.00 181 PRO A C 1
ATOM 1483 O O . PRO A 1 181 ? 46.557 17.981 -52.688 1.00 52.00 181 PRO A O 1
ATOM 1486 N N . THR A 1 182 ? 45.380 17.537 -54.551 1.00 46.06 182 THR A N 1
ATOM 1487 C CA . THR A 1 182 ? 46.515 17.068 -55.367 1.00 46.06 182 THR A CA 1
ATOM 1488 C C . THR A 1 182 ? 47.286 18.247 -55.934 1.00 46.06 182 THR A C 1
ATOM 1490 O O . THR A 1 182 ? 46.606 19.143 -56.491 1.00 46.06 182 THR A O 1
#

Radius of gyration: 39.84 Å; Cα contacts (8 Å, |Δi|>4): 57; chains: 1; bounding box: 87×47×114 Å

Solvent-accessible surface area (backbone atoms only — not comparable to full-atom values): 9927 Å² total; per-residue (Å²): 143,84,82,89,67,68,72,61,55,59,59,53,64,76,56,65,56,65,64,60,57,47,54,51,49,53,51,49,50,51,56,71,68,45,71,58,59,62,60,47,50,51,46,46,70,67,69,32,60,65,56,54,50,52,47,53,50,52,45,51,52,36,46,52,52,35,52,51,35,51,51,52,38,52,54,36,52,51,53,34,51,53,38,50,50,53,43,49,53,49,52,58,51,54,73,72,47,55,83,87,41,79,64,41,62,54,53,52,52,52,44,51,52,41,50,53,50,33,52,52,37,47,56,50,34,53,55,38,48,53,52,32,49,54,37,44,52,53,33,53,52,51,48,50,49,51,55,52,51,51,57,58,46,56,56,49,54,54,54,45,56,54,50,52,50,52,53,51,50,52,52,49,50,55,51,51,63,69,68,56,84,128